Protein AF-A0A9P6PQ26-F1 (afdb_monomer_lite)

Sequence (235 aa):
MRTLADTKNSSSFEVVTIDDHAPAQSQAPKSPLPSRVKARFNISPRSRLVAVALYQLINGLLSLYFCLIRTSTETIELCDSVMDCLFYSFQGWPALGLETMDLRDMSYVCGIVSLFGGVIGVFGIYSLYKESSAKVLLFGSGWCIATIATIVTTFMSLFLTINHNGRFLNQCRVEHDSVLGRNECAMMYAAALLGSLVACLVSVIMICCYGNDIARYSTELEAVKNKTRKIEDTL

Radius of gyration: 28.45 Å; chains: 1; bounding box: 74×74×69 Å

Structure (mmCIF, N/CA/C/O backbone):
data_AF-A0A9P6PQ26-F1
#
_entry.id   AF-A0A9P6PQ26-F1
#
loop_
_atom_site.group_PDB
_atom_site.id
_atom_site.type_symbol
_atom_site.label_atom_id
_atom_site.label_alt_id
_atom_site.label_comp_id
_atom_site.label_asym_id
_atom_site.label_entity_id
_atom_site.label_seq_id
_atom_site.pdbx_PDB_ins_code
_atom_site.Cartn_x
_atom_site.Cartn_y
_atom_site.Cartn_z
_atom_site.occupancy
_atom_site.B_iso_or_equiv
_atom_site.auth_seq_id
_atom_site.auth_comp_id
_atom_site.auth_asym_id
_atom_site.auth_atom_id
_atom_site.pdbx_PDB_model_num
ATOM 1 N N . MET A 1 1 ? -53.370 26.080 15.670 1.00 30.66 1 MET A N 1
ATOM 2 C CA . MET A 1 1 ? -53.243 26.931 14.466 1.00 30.66 1 MET A CA 1
ATOM 3 C C . MET A 1 1 ? -52.364 28.128 14.802 1.00 30.66 1 MET A C 1
ATOM 5 O O . MET A 1 1 ? -52.648 28.757 15.806 1.00 30.66 1 MET A O 1
ATOM 9 N N . ARG A 1 2 ? -51.344 28.375 13.960 1.00 33.38 2 ARG A N 1
ATOM 10 C CA . ARG A 1 2 ? -50.781 29.675 13.511 1.00 33.38 2 ARG A CA 1
ATOM 11 C C . ARG A 1 2 ? -50.441 30.733 14.581 1.00 33.38 2 ARG A C 1
ATOM 13 O O . ARG A 1 2 ? -51.338 31.278 15.199 1.00 33.38 2 ARG A O 1
ATOM 20 N N . THR A 1 3 ? -49.162 30.949 14.922 1.00 33.25 3 THR A N 1
ATOM 21 C CA . THR A 1 3 ? -48.108 31.744 14.221 1.00 33.25 3 THR A CA 1
ATOM 22 C C . THR A 1 3 ? -48.396 33.236 14.104 1.00 33.25 3 THR A C 1
ATOM 24 O O . THR A 1 3 ? -49.400 33.582 13.496 1.00 33.25 3 THR A O 1
ATOM 27 N N . LEU A 1 4 ? -47.438 34.059 14.548 1.00 35.94 4 LEU A N 1
ATOM 28 C CA . LEU A 1 4 ? -46.796 35.211 13.869 1.00 35.94 4 LEU A CA 1
ATOM 29 C C . LEU A 1 4 ? -45.899 35.880 14.941 1.00 35.94 4 LEU A C 1
ATOM 31 O O . LEU A 1 4 ? -46.397 36.213 16.008 1.00 35.94 4 LEU A O 1
ATOM 35 N N . ALA A 1 5 ? -44.562 35.795 14.860 1.00 37.75 5 ALA A N 1
ATOM 36 C CA . ALA A 1 5 ? -43.665 36.658 14.062 1.00 37.75 5 ALA A CA 1
ATOM 37 C C . ALA A 1 5 ? -43.802 38.132 14.493 1.00 37.75 5 ALA A C 1
ATOM 39 O O . ALA A 1 5 ? -44.909 38.604 14.697 1.00 37.75 5 ALA A O 1
ATOM 40 N N . ASP A 1 6 ? -42.790 38.971 14.634 1.00 32.44 6 ASP A N 1
ATOM 41 C CA . ASP A 1 6 ? -41.372 39.003 14.279 1.00 32.44 6 ASP A CA 1
ATOM 42 C C . ASP A 1 6 ? -40.895 40.338 14.893 1.00 32.44 6 ASP A C 1
ATOM 44 O O . ASP A 1 6 ? -41.686 41.284 14.891 1.00 32.44 6 ASP A O 1
ATOM 48 N N . THR A 1 7 ? -39.654 40.506 15.356 1.00 35.88 7 THR A N 1
ATOM 49 C CA . THR A 1 7 ? -38.959 41.800 15.162 1.00 35.88 7 THR A CA 1
ATOM 50 C C . THR A 1 7 ? -37.462 41.712 15.440 1.00 35.88 7 THR A C 1
ATOM 52 O O . THR A 1 7 ? -36.996 41.311 16.502 1.00 35.88 7 THR A O 1
ATOM 55 N N . LYS A 1 8 ? -36.735 42.114 14.400 1.00 34.53 8 LYS A N 1
ATOM 56 C CA . 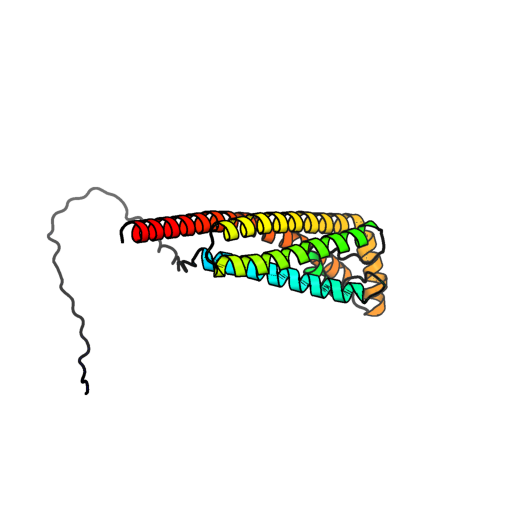LYS A 1 8 ? -35.292 42.271 14.239 1.00 34.53 8 LYS A CA 1
ATOM 57 C C . LYS A 1 8 ? -34.691 43.410 15.074 1.00 34.53 8 LYS A C 1
ATOM 59 O O . LYS A 1 8 ? -35.336 44.430 15.267 1.00 34.53 8 LYS A O 1
ATOM 64 N N . ASN A 1 9 ? -33.375 43.265 15.273 1.00 33.19 9 ASN A N 1
ATOM 65 C CA . ASN A 1 9 ? -32.321 44.293 15.297 1.00 33.19 9 ASN A CA 1
ATOM 66 C C . ASN A 1 9 ? -32.342 45.362 16.397 1.00 33.19 9 ASN A C 1
ATOM 68 O O . ASN A 1 9 ? -33.246 46.180 16.456 1.00 33.19 9 ASN A O 1
ATOM 72 N N . SER A 1 10 ? -31.210 45.508 17.095 1.00 34.44 10 SER A N 1
ATOM 73 C CA . SER A 1 10 ? -30.341 46.696 16.967 1.00 34.44 10 SER A CA 1
ATOM 74 C C . SER A 1 10 ? -29.248 46.697 18.042 1.00 34.44 10 SER A C 1
ATOM 76 O O . SER A 1 10 ? -29.502 46.483 19.220 1.00 34.44 10 SER A O 1
ATOM 78 N N . SER A 1 11 ? -28.022 46.948 17.603 1.00 36.72 11 SER A N 1
ATOM 79 C CA . SER A 1 11 ? -26.793 47.176 18.365 1.00 36.72 11 SER A CA 1
ATOM 80 C C . SER A 1 11 ? -26.737 48.549 19.051 1.00 36.72 11 SER A C 1
ATOM 82 O O . SER A 1 11 ? -27.071 49.533 18.398 1.00 36.72 11 SER A O 1
ATOM 84 N N . SER A 1 12 ? -26.173 48.629 20.264 1.00 36.16 12 SER A N 1
ATOM 85 C CA . SER A 1 12 ? -25.377 49.768 20.793 1.00 36.16 12 SER A CA 1
ATOM 86 C C . SER A 1 12 ? -24.934 49.432 22.229 1.00 36.16 12 SER A C 1
ATOM 88 O O . SER A 1 12 ? -25.780 49.138 23.061 1.00 36.16 12 SER A O 1
ATOM 90 N N . PHE A 1 13 ? -23.651 49.173 22.495 1.00 31.30 13 PHE A N 1
ATOM 91 C CA . PHE A 1 13 ? -22.621 50.139 22.917 1.00 31.30 13 PHE A CA 1
ATOM 92 C C . PHE A 1 13 ? -22.918 50.778 24.285 1.00 31.30 13 PHE A C 1
ATOM 94 O O . PHE A 1 13 ? -23.651 51.757 24.358 1.00 31.30 13 PHE A O 1
ATOM 101 N N . GLU A 1 14 ? -22.292 50.257 25.346 1.00 33.47 14 GLU A N 1
ATOM 102 C CA . GLU A 1 14 ? -22.082 51.002 26.590 1.00 33.47 14 GLU A CA 1
ATOM 103 C C . GLU A 1 14 ? -20.589 51.042 26.925 1.00 33.47 14 GLU A C 1
ATOM 105 O O . GLU A 1 14 ? -19.899 50.026 27.022 1.00 33.47 14 GLU A O 1
ATOM 110 N N . VAL A 1 15 ? -20.120 52.281 27.016 1.00 32.56 15 VAL A N 1
ATOM 111 C CA . VAL A 1 15 ? -18.802 52.746 27.429 1.00 32.56 15 VAL A CA 1
ATOM 112 C C . VAL A 1 15 ? -18.747 52.675 28.949 1.00 32.56 15 VAL A C 1
ATOM 114 O O . VAL A 1 15 ? -19.618 53.238 29.604 1.00 32.56 15 VAL A O 1
ATOM 117 N N . VAL A 1 16 ? -17.709 52.058 29.517 1.00 33.28 16 VAL A N 1
ATOM 118 C CA . VAL A 1 16 ? -17.362 52.263 30.929 1.00 33.28 16 VAL A CA 1
ATOM 119 C C . VAL A 1 16 ? -15.919 52.747 31.012 1.00 33.28 16 VAL A C 1
ATOM 121 O O . VAL A 1 16 ? -14.993 52.145 30.472 1.00 33.28 16 VAL A O 1
ATOM 124 N N . THR A 1 17 ? -15.810 53.910 31.636 1.00 32.88 17 THR A N 1
ATOM 125 C CA . THR A 1 17 ? -14.672 54.795 31.870 1.00 32.88 17 THR A CA 1
ATOM 126 C C . THR A 1 17 ? -13.529 54.142 32.647 1.00 32.88 17 THR A C 1
ATOM 128 O O . THR A 1 17 ? -13.756 53.373 33.579 1.00 32.88 17 THR A O 1
ATOM 131 N N . ILE A 1 18 ? -12.298 54.499 32.276 1.00 32.47 18 ILE A N 1
ATOM 132 C CA . ILE A 1 18 ? -11.058 54.170 32.986 1.00 32.47 18 ILE A CA 1
ATOM 133 C C . ILE A 1 18 ? -10.652 55.425 33.764 1.00 32.47 18 ILE A C 1
ATOM 135 O O . ILE A 1 18 ? -10.464 56.471 33.148 1.00 32.47 18 ILE A O 1
ATOM 139 N N . ASP A 1 19 ? -10.553 55.313 35.089 1.00 33.44 19 ASP A N 1
ATOM 140 C CA . ASP A 1 19 ? -10.010 56.357 35.963 1.00 33.44 19 ASP A CA 1
ATOM 141 C C . ASP A 1 19 ? -8.474 56.338 35.941 1.00 33.44 19 ASP A C 1
ATOM 143 O O . ASP A 1 19 ? -7.833 55.283 36.007 1.00 33.44 19 ASP A O 1
ATOM 147 N N . ASP A 1 20 ? -7.910 57.538 35.842 1.00 33.69 20 ASP A N 1
ATOM 148 C CA . ASP A 1 20 ? -6.489 57.859 35.836 1.00 33.69 20 ASP A CA 1
ATOM 149 C C . ASP A 1 20 ? -5.848 57.624 37.207 1.00 33.69 20 ASP A C 1
ATOM 151 O O . ASP A 1 20 ? -6.262 58.237 38.181 1.00 33.69 20 ASP A O 1
ATOM 155 N N . HIS A 1 21 ? -4.759 56.848 37.263 1.00 35.62 21 HIS A N 1
ATOM 156 C CA . HIS A 1 21 ? -3.569 57.148 38.077 1.00 35.62 21 HIS A CA 1
ATOM 157 C C . HIS A 1 21 ? -2.400 56.230 37.672 1.00 35.62 21 HIS A C 1
ATOM 159 O O . HIS A 1 21 ? -2.419 55.021 37.88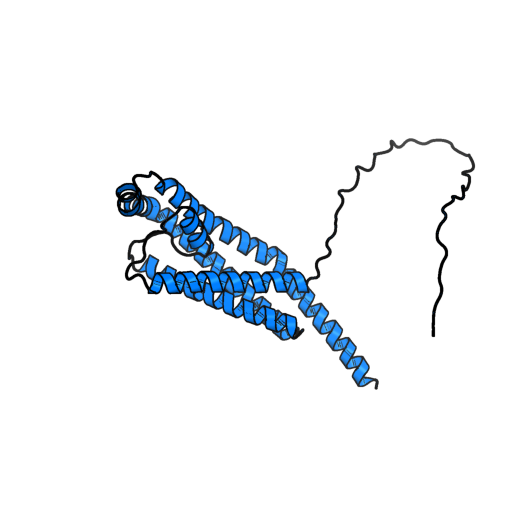9 1.00 35.62 21 HIS A O 1
ATOM 165 N N . ALA A 1 22 ? -1.351 56.826 37.101 1.00 32.72 22 ALA A N 1
ATOM 166 C CA . ALA A 1 22 ? -0.025 56.225 36.924 1.00 32.72 22 ALA A CA 1
ATOM 167 C C . ALA A 1 22 ? 0.967 56.892 37.909 1.00 32.72 22 ALA A C 1
ATOM 169 O O . ALA A 1 22 ? 0.700 58.010 38.354 1.00 32.72 22 ALA A O 1
ATOM 170 N N . PRO A 1 23 ? 2.119 56.264 38.239 1.00 41.31 23 PRO A N 1
ATOM 171 C CA . PRO A 1 23 ? 3.237 56.341 37.297 1.00 41.31 23 PRO A CA 1
ATOM 172 C C . PRO A 1 23 ? 4.088 55.061 37.135 1.00 41.31 23 PRO A C 1
ATOM 174 O O . PRO A 1 23 ? 4.496 54.404 38.085 1.00 41.31 23 PRO A O 1
ATOM 177 N N . ALA A 1 24 ? 4.379 54.789 35.860 1.00 33.34 24 ALA A N 1
ATOM 178 C CA . ALA A 1 24 ? 5.610 54.283 35.243 1.00 33.34 24 ALA A CA 1
ATOM 179 C C . ALA A 1 24 ? 6.568 53.343 36.013 1.00 33.34 24 ALA A C 1
ATOM 181 O O . ALA A 1 24 ? 7.384 53.792 36.812 1.00 33.34 24 ALA A O 1
ATOM 182 N N . GLN A 1 25 ? 6.671 52.095 35.529 1.00 32.38 25 GLN A N 1
ATOM 183 C CA . GLN A 1 25 ? 7.967 51.451 35.263 1.00 32.38 25 GLN A CA 1
ATOM 184 C C . GLN A 1 25 ? 7.889 50.511 34.039 1.00 32.38 25 GLN A C 1
ATOM 186 O O . GLN A 1 25 ? 7.251 49.467 34.054 1.00 32.38 25 GLN A O 1
ATOM 191 N N . SER A 1 26 ? 8.537 50.971 32.966 1.00 36.97 26 SER A N 1
ATOM 192 C CA . SER A 1 26 ? 9.117 50.275 31.807 1.00 36.97 26 SER A CA 1
ATOM 193 C C . SER A 1 26 ? 8.850 48.770 31.622 1.00 36.97 26 SER A C 1
ATOM 195 O O . SER A 1 26 ? 9.458 47.943 32.295 1.00 36.97 26 SER A O 1
ATOM 197 N N . GLN A 1 27 ? 8.080 48.420 30.585 1.00 36.47 27 GLN A N 1
ATOM 198 C CA . GLN A 1 27 ? 8.317 47.243 29.737 1.00 36.47 27 GLN A CA 1
ATOM 199 C C . GLN A 1 27 ? 7.678 47.481 28.358 1.00 36.47 27 GLN A C 1
ATOM 201 O O . GLN A 1 27 ? 6.505 47.824 28.246 1.00 36.47 27 GLN A O 1
ATOM 206 N N . ALA A 1 28 ? 8.478 47.348 27.299 1.00 34.41 28 ALA A N 1
ATOM 207 C CA . ALA A 1 28 ? 8.060 47.529 25.912 1.00 34.41 28 ALA A CA 1
ATOM 208 C C . ALA A 1 28 ? 6.889 46.593 25.538 1.00 34.41 28 ALA A C 1
ATOM 210 O O . ALA A 1 28 ? 6.946 45.405 25.875 1.00 34.41 28 ALA A O 1
ATOM 211 N N . PRO A 1 29 ? 5.863 47.053 24.794 1.00 36.72 29 PRO A N 1
ATOM 212 C CA . PRO A 1 29 ? 4.830 46.158 24.301 1.00 36.72 29 PRO A CA 1
ATOM 213 C C . PRO A 1 29 ? 5.431 45.300 23.185 1.00 36.72 29 PRO A C 1
ATOM 215 O O . PRO A 1 29 ? 5.595 45.738 22.047 1.00 36.72 29 PRO A O 1
ATOM 218 N N . LYS A 1 30 ? 5.764 44.045 23.506 1.00 41.19 30 LYS A N 1
ATOM 219 C CA . LYS A 1 30 ? 5.835 43.000 22.485 1.00 41.19 30 LYS A CA 1
ATOM 220 C C . LYS A 1 30 ? 4.440 42.899 21.886 1.00 41.19 30 LYS A C 1
ATOM 222 O O . LYS A 1 30 ? 3.510 42.432 22.539 1.00 41.19 30 LYS A O 1
ATOM 227 N N . SER A 1 31 ? 4.305 43.375 20.657 1.00 40.47 31 SER A N 1
ATOM 228 C CA . SER A 1 31 ? 3.160 43.094 19.809 1.00 40.47 31 SER A CA 1
ATOM 229 C C . SER A 1 31 ? 2.855 41.590 19.859 1.00 40.47 31 SER A C 1
ATOM 231 O O . SER A 1 31 ? 3.746 40.775 19.590 1.00 40.47 31 SER A O 1
ATOM 233 N N . PRO A 1 32 ? 1.630 41.161 20.203 1.00 42.66 32 PRO A N 1
ATOM 234 C CA . PRO A 1 32 ? 1.243 39.801 19.905 1.00 42.66 32 PRO A CA 1
ATOM 235 C C . PRO A 1 32 ? 1.109 39.728 18.384 1.00 42.66 32 PRO A C 1
ATOM 237 O O . PRO A 1 32 ? 0.197 40.310 17.796 1.00 42.66 32 PRO A O 1
ATOM 240 N N . LEU A 1 33 ? 2.058 39.042 17.736 1.00 44.12 33 LEU A N 1
ATOM 241 C CA . LEU A 1 33 ? 1.870 38.573 16.367 1.00 44.12 33 LEU A CA 1
ATOM 242 C C . LEU A 1 33 ? 0.482 37.920 16.283 1.00 44.12 33 LEU A C 1
ATOM 244 O O . LEU A 1 33 ? 0.143 37.144 17.185 1.00 44.12 33 LEU A O 1
ATOM 248 N N . PRO A 1 34 ? -0.310 38.186 15.230 1.00 42.53 34 PRO A N 1
ATOM 249 C CA . PRO A 1 34 ? -1.610 37.561 15.081 1.00 42.53 34 PRO A CA 1
ATOM 250 C C . PRO A 1 34 ? -1.402 36.050 15.090 1.00 42.53 34 PRO A C 1
ATOM 252 O O . PRO A 1 34 ? -0.737 35.476 14.221 1.00 42.53 34 PRO A O 1
ATOM 255 N N . SER A 1 35 ? -1.929 35.414 16.136 1.00 41.59 35 SER A N 1
ATOM 256 C CA . SER A 1 35 ? -1.968 33.971 16.276 1.00 41.59 35 SER A CA 1
ATOM 257 C C . SER A 1 35 ? -2.535 33.413 14.983 1.00 41.59 35 SER A C 1
ATOM 259 O O . SER A 1 35 ? -3.677 33.721 14.633 1.00 41.59 35 SER A O 1
ATOM 261 N N . ARG A 1 36 ? -1.721 32.623 14.270 1.00 42.91 36 ARG A N 1
ATOM 262 C CA . ARG A 1 36 ? -2.155 31.813 13.132 1.00 42.91 36 ARG A CA 1
ATOM 263 C C . ARG A 1 36 ? -3.554 31.304 13.423 1.00 42.91 36 ARG A C 1
ATOM 265 O O . ARG A 1 36 ? -3.758 30.620 14.429 1.00 42.91 36 ARG A O 1
ATOM 272 N N . VAL A 1 37 ? -4.477 31.650 12.537 1.00 43.03 37 VAL A N 1
ATOM 273 C CA . VAL A 1 37 ? -5.815 31.087 12.443 1.00 43.03 37 VAL A CA 1
ATOM 274 C C . VAL A 1 37 ? -5.652 29.568 12.366 1.00 43.03 37 VAL A C 1
ATOM 276 O O . VAL A 1 37 ? -5.519 28.981 11.298 1.00 43.03 37 VAL A O 1
ATOM 279 N N . LYS A 1 38 ? -5.599 28.903 13.525 1.00 41.75 38 LYS A N 1
ATOM 280 C CA . LYS A 1 38 ? -5.895 27.483 13.638 1.00 41.75 38 LYS A CA 1
ATOM 281 C C . LYS A 1 38 ? -7.396 27.411 13.429 1.00 41.75 38 LYS A C 1
ATOM 283 O O . LYS A 1 38 ? -8.153 27.390 14.396 1.00 41.75 38 LYS A O 1
ATOM 288 N N . ALA A 1 39 ? -7.816 27.383 12.170 1.00 42.22 39 ALA A N 1
ATOM 289 C CA . ALA A 1 39 ? -9.076 26.765 11.810 1.00 42.22 39 ALA A CA 1
ATOM 290 C C . ALA A 1 39 ? -8.969 25.301 12.267 1.00 42.22 39 ALA A C 1
ATOM 292 O O . ALA A 1 39 ? -8.502 24.427 11.540 1.00 42.22 39 ALA A O 1
ATOM 293 N N . ARG A 1 40 ? -9.272 25.045 13.547 1.00 49.28 40 ARG A N 1
ATOM 294 C CA . ARG A 1 40 ? -9.402 23.697 14.086 1.00 49.28 40 ARG A CA 1
ATOM 295 C C . ARG A 1 40 ? -10.683 23.142 13.486 1.00 49.28 40 ARG A C 1
ATOM 297 O O . ARG A 1 40 ? -11.733 23.183 14.115 1.00 49.28 40 ARG A O 1
ATOM 304 N N . PHE A 1 41 ? -10.589 22.596 12.281 1.00 52.00 41 PHE A N 1
ATOM 305 C CA . PHE A 1 41 ? -11.483 21.517 11.897 1.00 52.00 41 PHE A CA 1
ATOM 306 C C . PHE A 1 41 ? -11.191 20.376 12.873 1.00 52.00 41 PHE A C 1
ATOM 308 O O . PHE A 1 41 ? -10.246 19.607 12.699 1.00 52.00 41 PHE A O 1
ATOM 315 N N . ASN A 1 42 ? -11.919 20.348 13.989 1.00 63.69 42 ASN A N 1
ATOM 316 C CA . ASN A 1 42 ? -11.784 19.319 15.009 1.00 63.69 42 ASN A CA 1
ATOM 317 C C . ASN A 1 42 ? -12.468 18.053 14.478 1.00 63.69 42 ASN A C 1
ATOM 319 O O . ASN A 1 42 ? -13.587 17.725 14.860 1.00 63.69 42 ASN A O 1
ATOM 323 N N . ILE A 1 43 ? -11.833 17.406 13.496 1.00 71.19 43 ILE A N 1
ATOM 324 C CA . ILE A 1 43 ? -12.316 16.155 12.915 1.00 71.19 43 ILE A CA 1
ATOM 325 C C . ILE A 1 43 ? -12.306 15.110 14.030 1.00 71.19 43 ILE A C 1
ATOM 327 O O . ILE A 1 43 ? -11.272 14.901 14.669 1.00 71.19 43 ILE A O 1
ATOM 331 N N . SER A 1 44 ? -13.452 14.468 14.259 1.00 83.06 44 SER A N 1
ATOM 332 C CA . SER A 1 44 ? -13.579 13.444 15.295 1.00 83.06 44 SER A CA 1
ATOM 333 C C . SER A 1 44 ? -12.619 12.267 15.036 1.00 83.06 44 SER A C 1
ATOM 335 O O . SER A 1 44 ? -12.398 11.919 13.868 1.00 83.06 44 SER A O 1
ATOM 337 N N . PRO A 1 45 ? -12.079 11.609 16.083 1.00 82.88 45 PRO A N 1
ATOM 338 C CA . PRO A 1 45 ? -11.256 10.406 15.929 1.00 82.88 45 PRO A CA 1
ATOM 339 C C . PRO A 1 45 ? -11.948 9.338 15.073 1.00 82.88 45 PRO A C 1
ATOM 341 O O . PRO A 1 45 ? -11.338 8.760 14.182 1.00 82.88 45 PRO A O 1
ATOM 344 N N . ARG A 1 46 ? -13.266 9.166 15.240 1.00 85.31 46 ARG A N 1
ATOM 345 C CA . ARG A 1 46 ? -14.078 8.265 14.413 1.00 85.31 46 ARG A CA 1
ATOM 346 C C . ARG A 1 46 ? -13.976 8.585 12.922 1.00 85.31 46 ARG A C 1
ATOM 348 O O . ARG A 1 46 ? -13.712 7.690 12.130 1.00 85.31 46 ARG A O 1
ATOM 355 N N . SER A 1 47 ? -14.179 9.843 12.528 1.00 86.69 47 SER A N 1
ATOM 356 C CA . SER A 1 47 ? -14.123 10.260 11.118 1.00 86.69 47 SER A CA 1
ATOM 357 C C . SER A 1 47 ? -12.749 9.998 10.499 1.00 86.69 47 SER A C 1
ATOM 359 O O . SER A 1 47 ? -12.661 9.581 9.347 1.00 86.69 47 SER A O 1
ATOM 361 N N . ARG A 1 48 ? -11.679 10.187 11.278 1.00 87.94 48 ARG A N 1
ATOM 362 C CA . ARG A 1 48 ? -10.311 9.856 10.862 1.00 87.94 48 ARG A CA 1
ATOM 363 C C . ARG A 1 48 ? -10.124 8.358 10.653 1.00 87.94 48 ARG A C 1
ATOM 365 O O . ARG A 1 48 ? -9.597 7.957 9.624 1.00 87.94 48 ARG A O 1
ATOM 372 N N . LEU A 1 49 ? -10.617 7.532 11.572 1.00 88.00 49 LEU A N 1
ATOM 373 C CA . LEU A 1 49 ? -10.549 6.075 11.437 1.00 88.00 49 LEU A CA 1
ATOM 374 C C . LEU A 1 49 ? -11.377 5.556 10.256 1.00 88.00 49 LEU A C 1
ATOM 376 O O . LEU A 1 49 ? -10.947 4.623 9.583 1.00 88.00 49 LEU A O 1
ATOM 380 N N . VAL A 1 50 ? -12.519 6.184 9.955 1.00 90.00 50 VAL A N 1
ATOM 381 C CA . VAL A 1 50 ? -13.291 5.874 8.741 1.00 90.00 50 VAL A CA 1
ATOM 382 C C . VAL A 1 50 ? -12.472 6.201 7.493 1.00 90.00 50 VAL A C 1
ATOM 384 O O . VAL A 1 50 ? -12.423 5.384 6.580 1.00 90.00 50 VAL A O 1
ATOM 387 N N . ALA A 1 51 ? -11.784 7.347 7.460 1.00 89.31 51 ALA A N 1
ATOM 388 C CA . ALA A 1 51 ? -10.910 7.701 6.343 1.00 89.31 51 ALA A CA 1
ATOM 389 C C . ALA A 1 51 ? -9.753 6.701 6.175 1.00 89.31 51 ALA A C 1
ATOM 391 O O . ALA A 1 51 ? -9.462 6.296 5.053 1.00 89.31 51 ALA A O 1
ATOM 392 N N . VAL A 1 52 ? -9.144 6.241 7.274 1.00 89.38 52 VAL A N 1
ATOM 393 C CA . VAL A 1 52 ? -8.106 5.194 7.249 1.00 89.38 52 VAL A CA 1
ATOM 394 C C . VAL A 1 52 ? -8.658 3.875 6.702 1.00 89.38 52 VAL A C 1
ATOM 396 O O . VAL A 1 52 ? -8.029 3.249 5.851 1.00 89.38 52 VAL A O 1
ATOM 399 N N . ALA A 1 53 ? -9.840 3.456 7.157 1.00 90.62 53 ALA A N 1
ATOM 400 C CA . ALA A 1 53 ? -10.474 2.224 6.696 1.00 90.62 53 ALA A CA 1
ATOM 401 C C . ALA A 1 53 ? -10.859 2.298 5.206 1.00 90.62 53 ALA A C 1
ATOM 403 O O . ALA A 1 53 ? -10.638 1.342 4.465 1.00 90.62 53 ALA A O 1
ATOM 404 N N . LEU A 1 54 ? -11.367 3.448 4.750 1.00 91.81 54 LEU A N 1
ATOM 405 C CA . LEU A 1 54 ? -11.654 3.707 3.336 1.00 91.81 54 LEU A CA 1
ATOM 406 C C . LEU A 1 54 ? -10.386 3.728 2.485 1.00 91.81 54 LEU A C 1
ATOM 408 O O . LEU A 1 54 ? -10.379 3.144 1.408 1.00 91.81 54 LEU A O 1
ATOM 412 N N . TYR A 1 55 ? -9.314 4.358 2.967 1.00 88.69 55 TYR A N 1
ATOM 413 C CA . TYR A 1 55 ? -8.025 4.354 2.283 1.00 88.69 55 TYR A CA 1
ATOM 414 C C . TYR A 1 55 ? -7.524 2.922 2.064 1.00 88.69 55 TYR A C 1
ATOM 416 O O . TYR A 1 55 ? -7.173 2.567 0.943 1.00 88.69 55 TYR A O 1
ATOM 424 N N . GLN A 1 56 ? -7.571 2.077 3.100 1.00 88.62 56 GLN A N 1
ATOM 425 C CA . GLN A 1 56 ? -7.166 0.675 2.976 1.00 88.62 56 GLN A CA 1
ATOM 426 C C . GLN A 1 56 ? -8.071 -0.124 2.035 1.00 88.62 56 GLN A C 1
ATOM 428 O O . GLN A 1 56 ? -7.581 -0.945 1.263 1.00 88.62 56 GLN A O 1
ATOM 433 N N . LEU A 1 57 ? -9.379 0.144 2.054 1.00 90.38 57 LEU A N 1
ATOM 434 C CA . LEU A 1 57 ? -10.317 -0.476 1.123 1.00 90.38 57 LEU A CA 1
ATOM 435 C C . LEU A 1 57 ? -9.995 -0.107 -0.329 1.00 90.38 57 LEU A C 1
ATOM 437 O O . LEU A 1 57 ? -9.893 -0.991 -1.172 1.00 90.38 57 LEU A O 1
ATOM 441 N N . ILE A 1 58 ? -9.812 1.184 -0.616 1.00 88.69 58 ILE A N 1
ATOM 442 C CA . ILE A 1 58 ? -9.475 1.668 -1.960 1.00 88.69 58 ILE A CA 1
ATOM 443 C C . ILE A 1 58 ? -8.141 1.073 -2.409 1.00 88.69 58 ILE A C 1
ATOM 445 O O . ILE A 1 58 ? -8.053 0.570 -3.524 1.00 88.69 58 ILE A O 1
ATOM 449 N N . ASN A 1 59 ? -7.130 1.069 -1.539 1.00 82.81 59 ASN A N 1
ATOM 450 C CA . ASN A 1 59 ? -5.824 0.504 -1.860 1.00 82.81 59 ASN A CA 1
ATOM 451 C C . ASN A 1 59 ? -5.921 -0.997 -2.185 1.00 82.81 59 ASN A C 1
ATOM 453 O O . ASN A 1 59 ? -5.408 -1.446 -3.207 1.00 82.81 59 ASN A O 1
ATOM 457 N N . GLY A 1 60 ? -6.664 -1.762 -1.379 1.00 85.06 60 GLY A N 1
ATOM 458 C CA . GLY A 1 60 ? -6.887 -3.183 -1.638 1.00 85.06 60 GLY A CA 1
ATOM 459 C C . GLY A 1 60 ? -7.683 -3.460 -2.916 1.00 85.06 60 GLY A C 1
ATOM 460 O O . GLY A 1 60 ? -7.359 -4.398 -3.639 1.00 85.06 60 GLY A O 1
ATOM 461 N N . LEU A 1 61 ? -8.682 -2.631 -3.239 1.00 87.06 61 LEU A N 1
ATOM 462 C CA . LEU A 1 61 ? -9.440 -2.739 -4.492 1.00 87.06 61 LEU A CA 1
ATOM 463 C C . LEU A 1 61 ? -8.585 -2.402 -5.716 1.00 87.06 61 LEU A C 1
ATOM 465 O O . LEU A 1 61 ? -8.671 -3.103 -6.722 1.00 87.06 61 LEU A O 1
ATOM 469 N N . LEU A 1 62 ? -7.747 -1.366 -5.632 1.00 83.00 62 LEU A N 1
ATOM 470 C CA . LEU A 1 62 ? -6.824 -1.018 -6.710 1.00 83.00 62 LEU A CA 1
ATOM 471 C C . LEU A 1 62 ? -5.811 -2.141 -6.942 1.00 83.00 62 LEU A C 1
ATOM 473 O O . LEU A 1 62 ? -5.590 -2.534 -8.082 1.00 83.00 62 LEU A O 1
ATOM 477 N N . SER A 1 63 ? -5.247 -2.717 -5.882 1.00 78.50 63 SER A N 1
ATOM 478 C CA . SER A 1 63 ? -4.338 -3.853 -6.039 1.00 78.50 63 SER A CA 1
ATOM 479 C C . SER A 1 63 ? -5.031 -5.114 -6.540 1.00 78.50 63 SER A C 1
ATOM 481 O O . SER A 1 63 ? -4.426 -5.862 -7.301 1.00 78.50 63 SER A O 1
ATOM 483 N N . LEU A 1 64 ? -6.293 -5.357 -6.164 1.00 81.19 64 LEU A N 1
ATOM 484 C CA . LEU A 1 64 ? -7.087 -6.439 -6.750 1.00 81.19 64 LEU A CA 1
ATOM 485 C C . LEU A 1 64 ? -7.276 -6.215 -8.254 1.00 81.19 64 LEU A C 1
ATOM 487 O O . LEU A 1 64 ? -7.079 -7.144 -9.028 1.00 81.19 64 LEU A O 1
ATOM 491 N N . TYR A 1 65 ? -7.619 -4.993 -8.666 1.00 80.38 65 TYR A N 1
ATOM 492 C CA . TYR A 1 65 ? -7.745 -4.625 -10.076 1.00 80.38 65 TYR A CA 1
ATOM 493 C C . TYR A 1 65 ? -6.445 -4.895 -10.844 1.00 80.38 65 TYR A C 1
ATOM 495 O O . TYR A 1 65 ? -6.470 -5.588 -11.860 1.00 80.38 65 TYR A O 1
ATOM 503 N N . PHE A 1 66 ? -5.303 -4.449 -10.317 1.00 73.81 66 PHE A N 1
ATOM 504 C CA . PHE A 1 66 ? -4.003 -4.720 -10.931 1.00 73.81 66 PHE A CA 1
ATOM 505 C C . PHE A 1 66 ? -3.664 -6.212 -10.966 1.00 73.81 66 PHE A C 1
ATOM 507 O O . PHE A 1 66 ? -3.174 -6.697 -11.980 1.00 73.81 66 PHE A O 1
ATOM 514 N N . CYS A 1 67 ? -3.978 -6.960 -9.907 1.00 72.69 67 CYS A N 1
ATOM 515 C CA . CYS A 1 67 ? -3.790 -8.409 -9.869 1.00 72.69 67 CYS A CA 1
ATOM 516 C C . CYS A 1 67 ? -4.639 -9.128 -10.933 1.00 72.69 67 CYS A C 1
ATOM 518 O O . CYS A 1 67 ? -4.150 -10.020 -11.624 1.00 72.69 67 CYS A O 1
ATOM 520 N N . LEU A 1 68 ? -5.898 -8.720 -11.115 1.00 73.44 68 LEU A N 1
ATOM 521 C CA . LEU A 1 68 ? -6.794 -9.291 -12.125 1.00 73.44 68 LEU A CA 1
ATOM 522 C C . LEU A 1 68 ? -6.342 -8.967 -13.553 1.00 73.44 68 LEU A C 1
ATOM 524 O O . LEU A 1 68 ? -6.384 -9.838 -14.416 1.00 73.44 68 LEU A O 1
ATOM 528 N N . ILE A 1 69 ? -5.855 -7.750 -13.800 1.00 71.06 69 ILE A N 1
ATOM 529 C CA . ILE A 1 69 ? -5.279 -7.394 -15.103 1.00 71.06 69 ILE A CA 1
ATOM 530 C C . ILE A 1 69 ? -4.008 -8.201 -15.362 1.00 71.06 69 ILE A C 1
ATOM 532 O O . ILE A 1 69 ? -3.886 -8.836 -16.404 1.00 71.06 69 ILE A O 1
ATOM 536 N N . ARG A 1 70 ? -3.100 -8.267 -14.385 1.00 64.56 70 ARG A N 1
ATOM 537 C CA . ARG A 1 70 ? -1.838 -9.013 -14.489 1.00 64.56 70 ARG A CA 1
ATOM 538 C C . ARG A 1 70 ? -2.024 -10.516 -14.665 1.00 64.56 70 ARG A C 1
ATOM 540 O O . ARG A 1 70 ? -1.226 -11.146 -15.339 1.00 64.56 70 ARG A O 1
ATOM 547 N N . THR A 1 71 ? -3.046 -11.109 -14.055 1.00 59.81 71 THR A N 1
ATOM 548 C CA . THR A 1 71 ? -3.341 -12.543 -14.236 1.00 59.81 71 THR A CA 1
ATOM 549 C C . THR A 1 71 ? -3.916 -12.860 -15.614 1.00 59.81 71 THR A C 1
ATOM 551 O O . THR A 1 71 ? -3.880 -14.019 -16.019 1.00 59.81 71 THR A O 1
ATOM 554 N N . SER A 1 72 ? -4.416 -11.855 -16.342 1.00 58.25 72 SER A N 1
ATOM 555 C CA . SER A 1 72 ? -4.879 -12.017 -17.725 1.00 58.25 72 SER A CA 1
ATOM 556 C C . SER A 1 72 ? -3.756 -11.930 -18.766 1.00 58.25 72 SER A C 1
ATOM 558 O O . SER A 1 72 ? -3.932 -12.407 -19.884 1.00 58.25 72 SER A O 1
ATOM 560 N N . THR A 1 73 ? -2.599 -11.371 -18.398 1.00 56.06 73 THR A N 1
ATOM 561 C CA . THR A 1 73 ? -1.402 -11.283 -19.243 1.00 56.06 73 THR A CA 1
ATOM 562 C C . THR A 1 73 ? -0.449 -12.432 -18.904 1.00 56.06 73 THR A C 1
ATOM 564 O O . THR A 1 73 ? -0.025 -12.562 -17.757 1.00 56.06 73 THR A O 1
ATOM 567 N N . GLU A 1 74 ? -0.096 -13.277 -19.879 1.00 52.88 74 GLU A N 1
ATOM 568 C CA . GLU A 1 74 ? 0.827 -14.414 -19.670 1.00 52.88 74 GLU A CA 1
ATOM 569 C C . GLU A 1 74 ? 2.250 -13.975 -19.272 1.00 52.88 74 GLU A C 1
ATOM 571 O O . GLU A 1 74 ? 3.026 -14.777 -18.755 1.00 52.88 74 GLU A O 1
ATOM 576 N N . THR A 1 75 ? 2.579 -12.695 -19.453 1.00 55.75 75 THR A N 1
ATOM 577 C CA . THR A 1 75 ? 3.865 -12.080 -19.123 1.00 55.75 75 THR A CA 1
ATOM 578 C C . THR A 1 75 ? 3.694 -10.957 -18.101 1.00 55.75 75 THR A C 1
ATOM 580 O O . THR A 1 75 ? 2.735 -10.186 -18.129 1.00 55.75 75 THR A O 1
ATOM 583 N N . ILE A 1 76 ? 4.653 -10.830 -17.176 1.00 55.97 76 ILE A N 1
ATOM 584 C CA . ILE A 1 76 ? 4.757 -9.641 -16.325 1.00 55.97 76 ILE A CA 1
ATOM 585 C C . ILE A 1 76 ? 5.283 -8.510 -17.220 1.00 55.97 76 ILE A C 1
ATOM 587 O O . ILE A 1 76 ? 6.480 -8.291 -17.289 1.00 55.97 76 ILE A O 1
ATOM 591 N N . GLU A 1 77 ? 4.404 -7.801 -17.927 1.00 57.59 77 GLU A N 1
ATOM 592 C CA . GLU A 1 77 ? 4.787 -6.646 -18.754 1.00 57.59 77 GLU A CA 1
ATOM 593 C C . GLU A 1 77 ? 5.373 -5.504 -17.902 1.00 57.59 77 GLU A C 1
ATOM 595 O O . GLU A 1 77 ? 5.028 -5.332 -16.723 1.00 57.59 77 GLU A O 1
ATOM 600 N N . LEU A 1 78 ? 6.306 -4.736 -18.464 1.00 63.22 78 LEU A N 1
ATOM 601 C CA . LEU A 1 78 ? 6.744 -3.474 -17.868 1.00 63.22 78 LEU A CA 1
ATOM 602 C C . LEU A 1 78 ? 5.520 -2.551 -17.678 1.00 63.22 78 LEU A C 1
ATOM 604 O O . LEU A 1 78 ? 4.499 -2.717 -18.334 1.00 63.22 78 LEU A O 1
ATOM 608 N N . CYS A 1 79 ? 5.583 -1.575 -16.772 1.00 74.12 79 CYS A N 1
ATOM 609 C CA . CYS A 1 79 ? 4.576 -0.510 -16.778 1.00 74.12 79 CYS A CA 1
ATOM 610 C C . CYS A 1 79 ? 4.582 0.218 -18.136 1.00 74.12 79 CYS A C 1
ATOM 612 O O . CYS A 1 79 ? 5.653 0.523 -18.649 1.00 74.12 79 CYS A O 1
ATOM 614 N N . ASP A 1 80 ? 3.409 0.535 -18.689 1.00 76.00 80 ASP A N 1
ATOM 615 C CA . ASP A 1 80 ? 3.283 1.115 -20.041 1.00 76.00 80 ASP A CA 1
ATOM 616 C C . ASP A 1 80 ? 3.421 2.643 -20.080 1.00 76.00 80 ASP A C 1
ATOM 618 O O . ASP A 1 80 ? 3.549 3.254 -21.144 1.00 76.00 80 ASP A O 1
ATOM 622 N N . SER A 1 81 ? 3.381 3.296 -18.920 1.00 82.06 81 SER A N 1
ATOM 623 C CA . SER A 1 81 ? 3.490 4.747 -18.804 1.00 82.06 81 SER A CA 1
ATOM 624 C C . SER A 1 81 ? 4.144 5.168 -17.491 1.00 82.06 81 SER A C 1
ATOM 626 O O . SER A 1 81 ? 4.153 4.429 -16.506 1.00 82.06 81 SER A O 1
ATOM 628 N N . VAL A 1 82 ? 4.642 6.408 -17.441 1.00 84.19 82 VAL A N 1
ATOM 629 C CA . VAL A 1 82 ? 5.199 7.022 -16.220 1.00 84.19 82 VAL A CA 1
ATOM 630 C C . VAL A 1 82 ? 4.200 6.969 -15.055 1.00 84.19 82 VAL A C 1
ATOM 632 O O . VAL A 1 82 ? 4.587 6.690 -13.920 1.00 84.19 82 VAL A O 1
ATOM 635 N N . MET A 1 83 ? 2.913 7.209 -15.329 1.00 83.81 83 MET A N 1
ATOM 636 C CA . MET A 1 83 ? 1.868 7.176 -14.302 1.00 83.81 83 MET A CA 1
ATOM 637 C C . MET A 1 83 ? 1.621 5.756 -13.799 1.00 83.81 83 MET A C 1
ATOM 639 O O . MET A 1 83 ? 1.486 5.566 -12.592 1.00 83.81 83 MET A O 1
ATOM 643 N N . ASP A 1 84 ? 1.628 4.759 -14.684 1.00 82.50 84 ASP A N 1
ATOM 644 C CA . ASP A 1 84 ? 1.470 3.363 -14.275 1.00 82.50 84 ASP A CA 1
ATOM 645 C C . ASP A 1 84 ? 2.651 2.915 -13.419 1.00 82.50 84 ASP A C 1
ATOM 647 O O . ASP A 1 84 ? 2.439 2.347 -12.350 1.00 82.50 84 ASP A O 1
ATOM 651 N N . CYS A 1 85 ? 3.886 3.250 -13.809 1.00 82.19 85 CYS A N 1
ATOM 652 C CA . CYS A 1 85 ? 5.069 2.945 -13.001 1.00 82.19 85 CYS A CA 1
ATOM 653 C C . CYS A 1 85 ? 4.964 3.555 -11.597 1.00 82.19 85 CYS A C 1
ATOM 655 O O . CYS A 1 85 ? 5.249 2.884 -10.606 1.00 82.19 85 CYS A O 1
ATOM 657 N N . LEU A 1 86 ? 4.499 4.807 -11.500 1.00 85.38 86 LEU A N 1
ATOM 658 C CA . LEU A 1 86 ? 4.268 5.469 -10.218 1.00 85.38 86 LEU A CA 1
ATOM 659 C C . LEU A 1 86 ? 3.229 4.718 -9.374 1.00 85.38 86 LEU A C 1
ATOM 661 O O . LEU A 1 86 ? 3.472 4.463 -8.195 1.00 85.38 86 LEU A O 1
ATOM 665 N N . PHE A 1 87 ? 2.079 4.365 -9.955 1.00 83.25 87 PHE A N 1
ATOM 666 C CA . PHE A 1 87 ? 0.983 3.715 -9.233 1.00 83.25 87 PHE A CA 1
ATOM 667 C C . PHE A 1 87 ? 1.300 2.274 -8.824 1.00 83.25 87 PHE A C 1
ATOM 669 O O . PHE A 1 87 ? 1.011 1.903 -7.684 1.00 83.25 87 PHE A O 1
ATOM 676 N N . TYR A 1 88 ? 1.922 1.482 -9.701 1.00 79.69 88 TYR A N 1
ATOM 677 C CA . TYR A 1 88 ? 2.365 0.122 -9.382 1.00 79.69 88 TYR A CA 1
ATOM 678 C C . TYR A 1 88 ? 3.340 0.138 -8.208 1.00 79.69 88 TYR A C 1
ATOM 680 O O . TYR A 1 88 ? 3.120 -0.530 -7.194 1.00 79.69 88 TYR A O 1
ATOM 688 N N . SER A 1 89 ? 4.380 0.966 -8.301 1.00 82.56 89 SER A N 1
ATOM 689 C CA . SER A 1 89 ? 5.384 1.062 -7.248 1.00 82.56 89 SER A CA 1
ATOM 690 C C . SER A 1 89 ? 4.834 1.673 -5.959 1.00 82.56 89 SER A C 1
ATOM 692 O O . SER A 1 89 ? 5.208 1.235 -4.873 1.00 82.56 89 SER A O 1
ATOM 694 N N . PHE A 1 90 ? 3.865 2.594 -6.040 1.00 83.19 90 PHE A N 1
ATOM 695 C CA . PHE A 1 90 ? 3.153 3.091 -4.858 1.00 83.19 90 PHE A CA 1
ATOM 696 C C . PHE A 1 90 ? 2.391 1.983 -4.113 1.00 83.19 90 PHE A C 1
ATOM 698 O O . PHE A 1 90 ? 2.257 2.019 -2.894 1.00 83.19 90 PHE A O 1
ATOM 705 N N . GLN A 1 91 ? 1.923 0.958 -4.820 1.00 79.25 91 GLN A N 1
ATOM 706 C CA . GLN A 1 91 ? 1.278 -0.204 -4.202 1.00 79.25 91 GLN A CA 1
ATOM 707 C C . GLN A 1 91 ? 2.273 -1.293 -3.774 1.00 79.25 91 GLN A C 1
ATOM 709 O O . GLN A 1 91 ? 1.862 -2.360 -3.323 1.00 79.25 91 GLN A O 1
ATOM 714 N N . GLY A 1 92 ? 3.577 -1.041 -3.913 1.00 73.44 92 GLY A N 1
ATOM 715 C CA . GLY A 1 92 ? 4.640 -1.989 -3.595 1.00 73.44 92 GLY A CA 1
ATOM 716 C C . GLY A 1 92 ? 4.930 -3.002 -4.698 1.00 73.44 92 GLY A C 1
ATOM 717 O O . GLY A 1 92 ? 5.797 -3.846 -4.508 1.00 73.44 92 GLY A O 1
ATOM 718 N N . TRP A 1 93 ? 4.273 -2.913 -5.857 1.00 74.50 93 TRP A N 1
ATOM 719 C CA . TRP A 1 93 ? 4.541 -3.817 -6.973 1.00 74.50 93 TRP A CA 1
ATOM 720 C C . TRP A 1 93 ? 5.874 -3.461 -7.643 1.00 74.50 93 TRP A C 1
ATOM 722 O O . TRP A 1 93 ? 6.237 -2.279 -7.724 1.00 74.50 93 TRP A O 1
ATOM 732 N N . PRO A 1 94 ? 6.631 -4.457 -8.124 1.00 70.69 94 PRO A N 1
ATOM 733 C CA . PRO A 1 94 ? 7.826 -4.184 -8.904 1.00 70.69 94 PRO A CA 1
ATOM 734 C C . PRO A 1 94 ? 7.451 -3.595 -10.271 1.00 70.69 94 PRO A C 1
ATOM 736 O O . PRO A 1 94 ? 6.513 -4.050 -10.919 1.00 70.69 94 PRO A O 1
ATOM 739 N N . ALA A 1 95 ? 8.212 -2.599 -10.730 1.00 67.25 95 ALA A N 1
ATOM 740 C CA . ALA A 1 95 ? 8.037 -2.002 -12.061 1.00 67.25 95 ALA A CA 1
ATOM 741 C C . ALA A 1 95 ? 8.786 -2.766 -13.179 1.00 67.25 95 ALA A C 1
ATOM 743 O O . ALA A 1 95 ? 8.750 -2.366 -14.338 1.00 67.25 95 ALA A O 1
ATOM 744 N N . LEU A 1 96 ? 9.498 -3.840 -12.828 1.00 65.12 96 LEU A N 1
ATOM 745 C CA . LEU A 1 96 ? 10.355 -4.634 -13.713 1.00 65.12 96 LEU A CA 1
ATOM 746 C C . LEU A 1 96 ? 9.589 -5.806 -14.341 1.00 65.12 96 LEU A C 1
ATOM 748 O O . LEU A 1 96 ? 8.899 -6.530 -13.627 1.00 65.12 96 LEU A O 1
ATOM 752 N N . GLY A 1 97 ? 9.777 -6.013 -15.648 1.00 55.66 97 GLY A N 1
ATOM 753 C CA . GLY A 1 97 ? 9.012 -6.966 -16.460 1.00 55.66 97 GLY A CA 1
ATOM 754 C C . GLY A 1 97 ? 9.746 -8.242 -16.893 1.00 55.66 97 GLY A C 1
ATOM 755 O O . GLY A 1 97 ? 9.385 -8.850 -17.891 1.00 55.66 97 GLY A O 1
ATOM 756 N N . LEU A 1 98 ? 10.823 -8.657 -16.220 1.00 54.28 98 LEU A N 1
ATOM 757 C CA . LEU A 1 98 ? 11.490 -9.932 -16.533 1.00 54.28 98 LEU A CA 1
ATOM 758 C C . LEU A 1 98 ? 11.117 -10.990 -15.495 1.00 54.28 98 LEU A C 1
ATOM 760 O O . LEU A 1 98 ? 11.219 -10.735 -14.296 1.00 54.28 98 LEU A O 1
ATOM 764 N N . GLU A 1 99 ? 10.734 -12.183 -15.958 1.00 54.84 99 GLU A N 1
ATOM 765 C CA . GLU A 1 99 ? 10.525 -13.387 -15.144 1.00 54.84 99 GLU A CA 1
ATOM 766 C C . GLU A 1 99 ? 11.839 -13.861 -14.495 1.00 54.84 99 GLU A C 1
ATOM 768 O O . GLU A 1 99 ? 12.393 -14.911 -14.817 1.00 54.84 99 GLU A O 1
ATOM 773 N N . THR A 1 100 ? 12.374 -13.104 -13.544 1.00 57.03 100 THR A N 1
ATOM 774 C CA . THR A 1 100 ? 13.124 -13.741 -12.464 1.00 57.03 100 THR A CA 1
ATOM 775 C C . THR A 1 100 ? 12.096 -14.242 -11.456 1.00 57.03 100 THR A C 1
ATOM 777 O O . THR A 1 100 ? 11.123 -13.539 -11.172 1.00 57.03 100 THR A O 1
ATOM 780 N N . MET A 1 101 ? 12.281 -15.459 -10.927 1.00 52.69 101 MET A N 1
ATOM 781 C CA . MET A 1 101 ? 11.402 -16.022 -9.883 1.00 52.69 101 MET A CA 1
ATOM 782 C C . MET A 1 101 ? 11.108 -14.986 -8.783 1.00 52.69 101 MET A C 1
ATOM 784 O O . MET A 1 101 ? 9.955 -14.800 -8.405 1.00 52.69 101 MET A O 1
ATOM 788 N N . ASP A 1 102 ? 12.122 -14.200 -8.405 1.00 65.00 102 ASP A N 1
ATOM 789 C CA . ASP A 1 102 ? 12.031 -13.142 -7.396 1.00 65.00 102 ASP A CA 1
ATOM 790 C C . ASP A 1 102 ? 10.972 -12.062 -7.695 1.00 65.00 102 ASP A C 1
ATOM 792 O O . ASP A 1 102 ? 10.279 -11.611 -6.786 1.00 65.00 102 ASP A O 1
ATOM 796 N N . LEU A 1 103 ? 10.815 -11.628 -8.952 1.00 65.19 103 LEU A N 1
ATOM 797 C CA . LEU A 1 103 ? 9.879 -10.556 -9.330 1.00 65.19 103 LEU A CA 1
ATOM 798 C C . LEU A 1 103 ? 8.429 -11.047 -9.368 1.00 65.19 103 LEU A C 1
ATOM 800 O O . LEU A 1 103 ? 7.502 -10.325 -8.979 1.00 65.19 103 LEU A O 1
ATOM 804 N N . ARG A 1 104 ? 8.236 -12.296 -9.796 1.00 68.56 104 ARG A N 1
ATOM 805 C CA . ARG A 1 104 ? 6.930 -12.954 -9.825 1.00 68.56 104 ARG A CA 1
ATOM 806 C C . ARG A 1 104 ? 6.437 -13.267 -8.415 1.00 68.56 104 ARG A C 1
ATOM 808 O O . ARG A 1 104 ? 5.307 -12.913 -8.077 1.00 68.56 104 ARG A O 1
ATOM 815 N N . ASP A 1 105 ? 7.297 -13.839 -7.578 1.00 74.94 105 ASP A N 1
ATOM 816 C CA . ASP A 1 105 ? 6.974 -14.137 -6.182 1.00 74.94 105 ASP A CA 1
ATOM 817 C C . ASP A 1 105 ? 6.679 -12.854 -5.400 1.00 74.94 105 ASP A C 1
ATOM 819 O O . ASP A 1 105 ? 5.680 -12.781 -4.683 1.00 74.94 105 ASP A O 1
ATOM 823 N N . MET A 1 106 ? 7.467 -11.794 -5.611 1.00 72.56 106 MET A N 1
ATOM 824 C CA . MET A 1 106 ? 7.191 -10.490 -5.003 1.00 72.56 106 MET A CA 1
ATOM 825 C C . MET A 1 106 ? 5.864 -9.897 -5.467 1.00 72.56 106 MET A C 1
ATOM 827 O O . MET A 1 106 ? 5.136 -9.351 -4.643 1.00 72.56 106 MET A O 1
ATOM 831 N N . SER A 1 107 ? 5.502 -10.036 -6.743 1.00 72.00 107 SER A N 1
ATOM 832 C CA . SER A 1 107 ? 4.204 -9.567 -7.246 1.00 72.00 107 SER A CA 1
ATOM 833 C C . SER A 1 107 ? 3.035 -10.298 -6.575 1.00 72.00 107 SER A C 1
ATOM 835 O O . SER A 1 107 ? 2.070 -9.656 -6.157 1.00 72.00 107 SER A O 1
ATOM 837 N N . TYR A 1 108 ? 3.139 -11.618 -6.375 1.00 75.69 108 TYR A N 1
ATOM 838 C CA . TYR A 1 108 ? 2.135 -12.377 -5.621 1.00 75.69 108 TYR A CA 1
ATOM 839 C C . TYR A 1 108 ? 2.067 -11.952 -4.154 1.00 75.69 108 TYR A C 1
ATOM 841 O O . TYR A 1 108 ? 0.971 -11.746 -3.630 1.00 75.69 108 TYR A O 1
ATOM 849 N N . VAL A 1 109 ? 3.217 -11.779 -3.495 1.00 79.31 109 VAL A N 1
ATOM 850 C CA . VAL A 1 109 ? 3.278 -11.303 -2.106 1.00 79.31 109 VAL A CA 1
ATOM 851 C C . VAL A 1 109 ? 2.629 -9.924 -1.985 1.00 79.31 109 VAL A C 1
ATOM 853 O O . VAL A 1 109 ? 1.793 -9.725 -1.106 1.00 79.31 109 VAL A O 1
ATOM 856 N N . CYS A 1 110 ? 2.935 -8.993 -2.892 1.00 76.50 110 CYS A N 1
ATOM 857 C CA . CYS A 1 110 ? 2.332 -7.660 -2.915 1.00 76.50 110 CYS A CA 1
ATOM 858 C C . CYS A 1 110 ? 0.819 -7.731 -3.137 1.00 76.50 110 CYS A C 1
ATOM 860 O O . CYS A 1 110 ? 0.063 -7.110 -2.391 1.00 76.50 110 CYS A O 1
ATOM 862 N N . GLY A 1 111 ? 0.364 -8.550 -4.089 1.00 75.69 111 GLY A N 1
ATOM 863 C CA . GLY A 1 111 ? -1.058 -8.787 -4.324 1.00 75.69 111 GLY A CA 1
ATOM 864 C C . GLY A 1 111 ? -1.783 -9.306 -3.078 1.00 75.69 111 GLY A C 1
ATOM 865 O O . GLY A 1 111 ? -2.821 -8.763 -2.701 1.00 75.69 111 GLY A O 1
ATOM 866 N N . ILE A 1 112 ? -1.220 -10.303 -2.389 1.00 82.62 112 ILE A N 1
ATOM 867 C CA . ILE A 1 112 ? -1.792 -10.863 -1.153 1.00 82.62 112 ILE A CA 1
ATOM 868 C C . ILE A 1 112 ? -1.844 -9.812 -0.038 1.00 82.62 112 ILE A C 1
ATOM 870 O O . ILE A 1 112 ? -2.880 -9.662 0.616 1.00 82.62 112 ILE A O 1
ATOM 874 N N . VAL A 1 113 ? -0.751 -9.072 0.174 1.00 82.31 113 VAL A N 1
ATOM 875 C CA . VAL A 1 113 ? -0.666 -8.021 1.201 1.00 82.31 113 VAL A CA 1
ATOM 876 C C . VAL A 1 113 ? -1.733 -6.954 0.970 1.00 82.31 113 VAL A C 1
ATOM 878 O O . VAL A 1 113 ? -2.438 -6.572 1.907 1.00 82.31 113 VAL A O 1
ATOM 881 N N . SER A 1 114 ? -1.919 -6.520 -0.273 1.00 79.56 114 SER A N 1
ATOM 882 C CA . SER A 1 114 ? -2.924 -5.512 -0.583 1.00 79.56 114 SER A CA 1
ATOM 883 C C . SER A 1 114 ? -4.359 -6.026 -0.471 1.00 79.56 114 SER A C 1
ATOM 885 O O . SER A 1 114 ? -5.221 -5.308 0.038 1.00 79.56 114 SER A O 1
ATOM 887 N N . LEU A 1 115 ? -4.635 -7.273 -0.874 1.00 82.38 115 LEU A N 1
ATOM 888 C CA . LEU A 1 115 ? -5.949 -7.896 -0.665 1.00 82.38 115 LEU A CA 1
ATOM 889 C C . LEU A 1 115 ? -6.300 -7.964 0.819 1.00 82.38 115 LEU A C 1
ATOM 891 O O . LEU A 1 115 ? -7.415 -7.616 1.215 1.00 82.38 115 LEU A O 1
ATOM 895 N N . PHE A 1 116 ? -5.331 -8.354 1.648 1.00 88.06 116 PHE A N 1
ATOM 896 C CA . PHE A 1 116 ? -5.489 -8.345 3.095 1.00 88.06 116 PHE A CA 1
ATOM 897 C C . PHE A 1 116 ? -5.790 -6.932 3.614 1.00 88.06 116 PHE A C 1
ATOM 899 O O . PHE A 1 116 ? -6.728 -6.756 4.393 1.00 88.06 116 PHE A O 1
ATOM 906 N N . GLY A 1 117 ? -5.082 -5.911 3.119 1.00 86.19 117 GLY A N 1
ATOM 907 C CA . GLY A 1 117 ? -5.382 -4.503 3.402 1.00 86.19 117 GLY A CA 1
ATOM 908 C C . GLY A 1 117 ? -6.832 -4.122 3.080 1.00 86.19 117 GLY A C 1
ATOM 909 O O . GLY A 1 117 ? -7.514 -3.532 3.920 1.00 86.19 117 GLY A O 1
ATOM 910 N N . GLY A 1 118 ? -7.346 -4.546 1.922 1.00 88.44 118 GLY A N 1
ATOM 911 C CA . GLY A 1 118 ? -8.740 -4.328 1.522 1.00 88.44 118 GLY A CA 1
ATOM 912 C C . GLY A 1 118 ? -9.751 -4.962 2.481 1.00 88.44 118 GLY A C 1
ATOM 913 O O . GLY A 1 118 ? -10.695 -4.299 2.918 1.00 88.44 118 GLY A O 1
ATOM 914 N N . VAL A 1 119 ? -9.525 -6.220 2.875 1.00 91.81 119 VAL A N 1
ATOM 915 C CA . VAL A 1 119 ? -10.367 -6.937 3.852 1.00 91.81 119 VAL A CA 1
ATOM 916 C C . VAL A 1 119 ? -10.362 -6.232 5.210 1.00 91.81 119 VAL A C 1
ATOM 918 O O . VAL A 1 119 ? -11.422 -6.039 5.812 1.00 91.81 119 VAL A O 1
ATOM 921 N N . ILE A 1 120 ? -9.192 -5.786 5.676 1.00 92.81 120 ILE A N 1
ATOM 922 C CA . ILE A 1 120 ? -9.065 -4.990 6.902 1.00 92.81 120 ILE A CA 1
ATOM 923 C C . ILE A 1 120 ? -9.801 -3.650 6.774 1.00 92.81 120 ILE A C 1
ATOM 925 O O . ILE A 1 120 ? -10.434 -3.217 7.736 1.00 92.81 120 ILE A O 1
ATOM 929 N N . GLY A 1 121 ? -9.790 -3.020 5.596 1.00 90.25 121 GLY A N 1
ATOM 930 C CA . GLY A 1 121 ? -10.573 -1.818 5.302 1.00 90.25 121 GLY A CA 1
ATOM 931 C C . GLY A 1 121 ? -12.079 -2.036 5.485 1.00 90.25 121 GLY A C 1
ATOM 932 O O . GLY A 1 121 ? -12.723 -1.299 6.236 1.00 90.25 121 GLY A O 1
ATOM 933 N N . VAL A 1 122 ? -12.638 -3.098 4.888 1.00 92.88 122 VAL A N 1
ATOM 934 C CA . VAL A 1 122 ? -14.057 -3.475 5.075 1.00 92.88 122 VAL A CA 1
ATOM 935 C C . VAL A 1 122 ? -14.360 -3.750 6.548 1.00 92.88 122 VAL A C 1
ATOM 937 O O . VAL A 1 122 ? -15.338 -3.233 7.100 1.00 92.88 122 VAL A O 1
ATOM 940 N N . PHE A 1 123 ? -13.505 -4.536 7.208 1.00 93.19 123 PHE A N 1
ATOM 941 C CA . PHE A 1 123 ? -13.657 -4.857 8.623 1.00 93.19 123 PHE A CA 1
ATOM 942 C C . PHE A 1 123 ? -13.604 -3.603 9.506 1.00 93.19 123 PHE A C 1
ATOM 944 O O . PHE A 1 123 ? -14.372 -3.494 10.463 1.00 93.19 123 PHE A O 1
ATOM 951 N N . GLY A 1 124 ? -12.756 -2.630 9.173 1.00 90.56 124 GLY A N 1
ATOM 952 C CA . GLY A 1 124 ? -12.656 -1.345 9.858 1.00 90.56 124 GLY A CA 1
ATOM 953 C C . GLY A 1 124 ? -13.942 -0.536 9.774 1.00 90.56 124 GLY A C 1
ATOM 954 O O . GLY A 1 124 ? -14.472 -0.123 10.806 1.00 90.56 124 GLY A O 1
ATOM 955 N N . ILE A 1 125 ? -14.507 -0.387 8.572 1.00 91.19 125 ILE A N 1
ATOM 956 C CA . ILE A 1 125 ? -15.791 0.306 8.370 1.00 91.19 125 ILE A CA 1
ATOM 957 C C . ILE A 1 125 ? -16.892 -0.371 9.194 1.00 91.19 125 ILE A C 1
ATOM 959 O O . ILE A 1 125 ? -17.620 0.295 9.934 1.00 91.19 125 ILE A O 1
ATOM 963 N N . TYR A 1 126 ? -16.977 -1.703 9.135 1.00 92.62 126 TYR A N 1
ATOM 964 C CA . TYR A 1 126 ? -17.949 -2.469 9.913 1.00 92.62 126 TYR A CA 1
ATOM 965 C C . TYR A 1 126 ? -17.761 -2.302 11.431 1.00 92.62 126 TYR A C 1
ATOM 967 O O . TYR A 1 126 ? -18.733 -2.138 12.173 1.00 92.62 126 TYR A O 1
ATOM 975 N N . SER A 1 127 ? -16.515 -2.305 11.904 1.00 90.06 127 SER A N 1
ATOM 976 C CA . SER A 1 127 ? -16.170 -2.149 13.322 1.00 90.06 127 SER A CA 1
ATOM 977 C C . SER A 1 127 ? -16.554 -0.772 13.861 1.00 90.06 127 SER A C 1
ATOM 979 O O . SER A 1 127 ? -17.124 -0.677 14.949 1.00 90.06 127 SER A O 1
ATOM 981 N N . LEU A 1 128 ? -16.308 0.279 13.073 1.00 89.19 128 LEU A N 1
ATOM 982 C CA . LEU A 1 128 ? -16.669 1.665 13.385 1.00 89.19 128 LEU A CA 1
ATOM 983 C C . LEU A 1 128 ? -18.182 1.916 13.292 1.00 89.19 128 LEU A C 1
ATOM 985 O O . LEU A 1 128 ? -18.710 2.773 14.002 1.00 89.19 128 LEU A O 1
ATOM 989 N N . TYR A 1 129 ? -18.891 1.176 12.438 1.00 90.69 129 TYR A N 1
ATOM 990 C CA . TYR A 1 129 ? -20.353 1.208 12.372 1.00 90.69 129 TYR A CA 1
ATOM 991 C C . TYR A 1 129 ? -20.998 0.527 13.587 1.00 90.69 129 TYR A C 1
ATOM 993 O O . TYR A 1 129 ? -21.974 1.030 14.132 1.00 90.69 129 TYR A O 1
ATOM 1001 N N . LYS A 1 130 ? -20.436 -0.598 14.049 1.00 90.50 130 LYS A N 1
ATOM 1002 C CA . LYS A 1 130 ? -20.927 -1.333 15.229 1.00 90.50 130 LYS A CA 1
ATOM 1003 C C . LYS A 1 130 ? -20.501 -0.734 16.575 1.00 90.50 130 LYS A C 1
ATOM 1005 O O . LYS A 1 130 ? -20.904 -1.283 17.596 1.00 90.50 130 LYS A O 1
ATOM 1010 N N . GLU A 1 131 ? -19.675 0.315 16.578 1.00 86.56 131 GLU A N 1
ATOM 1011 C CA . GLU A 1 131 ? -19.219 1.043 17.779 1.00 86.56 131 GLU A CA 1
ATOM 1012 C C . GLU A 1 131 ? -18.691 0.121 18.899 1.00 86.56 131 GLU A C 1
ATOM 1014 O O . GLU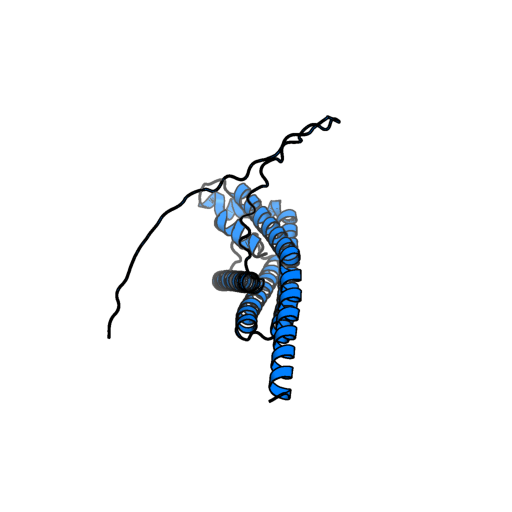 A 1 131 ? -18.911 0.326 20.090 1.00 86.56 131 GLU A O 1
ATOM 1019 N N . SER A 1 132 ? -17.978 -0.942 18.517 1.00 86.62 132 SER A N 1
ATOM 1020 C CA . SER A 1 132 ? -17.476 -1.947 19.456 1.00 86.62 132 SER A CA 1
ATOM 1021 C C . SER A 1 132 ? -15.983 -1.755 19.709 1.00 86.62 132 SER A C 1
ATOM 1023 O O . SER A 1 132 ? -15.188 -1.986 18.799 1.00 86.62 132 SER A O 1
ATOM 1025 N N . SER A 1 133 ? -15.594 -1.407 20.946 1.00 86.00 133 SER A N 1
ATOM 1026 C CA . SER A 1 133 ? -14.177 -1.215 21.328 1.00 86.00 133 SER A CA 1
ATOM 1027 C C . SER A 1 133 ? -13.292 -2.397 20.913 1.00 86.00 133 SER A C 1
ATOM 1029 O O . SER A 1 133 ? -12.293 -2.215 20.222 1.00 86.00 133 SER A O 1
ATOM 1031 N N . ALA A 1 134 ? -13.715 -3.627 21.229 1.00 87.25 134 ALA A N 1
ATOM 1032 C CA . ALA A 1 134 ? -12.961 -4.834 20.894 1.00 87.25 134 ALA A CA 1
ATOM 1033 C C . ALA A 1 134 ? -12.738 -4.996 19.379 1.00 87.25 134 ALA A C 1
ATOM 1035 O O . ALA A 1 134 ? -11.649 -5.368 18.948 1.00 87.25 134 ALA A O 1
ATOM 1036 N N . LYS A 1 135 ? -13.748 -4.678 18.555 1.00 89.50 135 LYS A N 1
ATOM 1037 C CA . LYS A 1 135 ? -13.621 -4.747 17.091 1.00 89.50 135 LYS A CA 1
ATOM 1038 C C . LYS A 1 135 ? -12.738 -3.628 16.543 1.00 89.50 135 LYS A C 1
ATOM 1040 O O . LYS A 1 135 ? -11.971 -3.872 15.622 1.00 89.50 135 LYS A O 1
ATOM 1045 N N . VAL A 1 136 ? -12.803 -2.427 17.123 1.00 89.75 136 VAL A N 1
ATOM 1046 C CA . VAL A 1 136 ? -11.929 -1.298 16.758 1.00 89.75 136 VAL A CA 1
ATOM 1047 C C . VAL A 1 136 ? -10.465 -1.604 17.085 1.00 89.75 136 VAL A C 1
ATOM 1049 O O . VAL A 1 136 ? -9.597 -1.325 16.263 1.00 89.75 136 VAL A O 1
ATOM 1052 N N . LEU A 1 137 ? -10.185 -2.230 18.230 1.00 88.62 137 LEU A N 1
ATOM 1053 C CA . LEU A 1 137 ? -8.836 -2.685 18.584 1.00 88.62 137 LEU A CA 1
ATOM 1054 C C . LEU A 1 137 ? -8.325 -3.765 17.624 1.00 88.62 137 LEU A C 1
ATOM 1056 O O . LEU A 1 137 ? -7.183 -3.684 17.178 1.00 88.62 137 LEU A O 1
ATOM 1060 N N . LEU A 1 138 ? -9.175 -4.731 17.255 1.00 91.31 138 LEU A N 1
ATOM 1061 C CA . LEU A 1 138 ? -8.820 -5.768 16.280 1.00 91.31 138 LEU A CA 1
ATOM 1062 C C . LEU A 1 138 ? -8.604 -5.193 14.872 1.00 91.31 138 LEU A C 1
ATOM 1064 O O . LEU A 1 138 ? -7.693 -5.608 14.161 1.00 91.31 138 LEU A O 1
ATOM 1068 N N . PHE A 1 139 ? -9.403 -4.197 14.481 1.00 91.81 139 PHE A N 1
ATOM 1069 C CA . PHE A 1 139 ? -9.157 -3.424 13.267 1.00 91.81 139 PHE A CA 1
ATOM 1070 C C . PHE A 1 139 ? -7.803 -2.721 13.351 1.00 91.81 139 PHE A C 1
ATOM 1072 O O . PHE A 1 139 ? -7.038 -2.776 12.397 1.00 91.81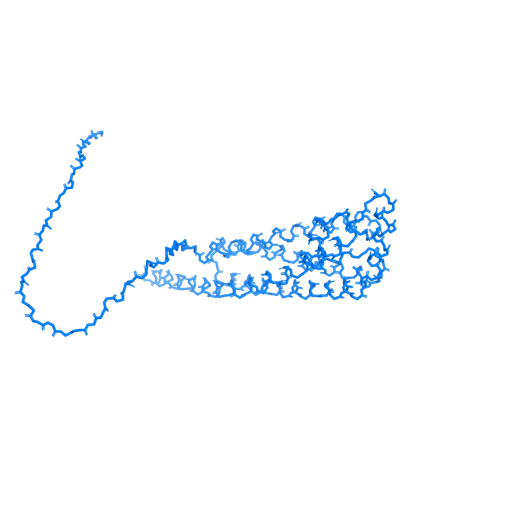 139 PHE A O 1
ATOM 1079 N N . GLY A 1 140 ? -7.483 -2.104 14.487 1.00 89.62 140 GLY A N 1
ATOM 1080 C CA . GLY A 1 140 ? -6.231 -1.383 14.653 1.00 89.62 140 GLY A CA 1
ATOM 1081 C C . GLY A 1 140 ? -4.990 -2.264 14.612 1.00 89.62 140 GLY A C 1
ATOM 1082 O O . GLY A 1 140 ? -4.007 -1.890 13.973 1.00 89.62 140 GLY A O 1
ATOM 1083 N N . SER A 1 141 ? -5.034 -3.451 15.221 1.00 90.62 141 SER A N 1
ATOM 1084 C CA . SER A 1 141 ? -3.939 -4.419 15.114 1.00 90.62 141 SER A CA 1
ATOM 1085 C C . SER A 1 141 ? -3.791 -4.937 13.683 1.00 90.62 141 SER A C 1
ATOM 1087 O O . SER A 1 141 ? -2.684 -4.917 13.144 1.00 90.62 141 SER A O 1
ATOM 1089 N N . GLY A 1 142 ? -4.896 -5.312 13.030 1.00 90.81 142 GLY A N 1
ATOM 1090 C CA . GLY A 1 142 ? -4.892 -5.747 11.631 1.00 90.81 142 GLY A CA 1
ATOM 1091 C C . GLY A 1 142 ? -4.389 -4.665 10.671 1.00 90.81 142 GLY A C 1
ATOM 1092 O O . GLY A 1 142 ? -3.575 -4.942 9.794 1.00 90.81 142 GLY A O 1
ATOM 1093 N N . TRP A 1 143 ? -4.807 -3.415 10.879 1.00 92.62 143 TRP A N 1
ATOM 1094 C CA . TRP A 1 143 ? -4.350 -2.255 10.116 1.00 92.62 143 TRP A CA 1
ATOM 1095 C C . TRP A 1 143 ? -2.852 -2.006 10.295 1.00 92.62 143 TRP A C 1
ATOM 1097 O O . TRP A 1 143 ? -2.155 -1.763 9.309 1.00 92.62 143 TRP A O 1
ATOM 1107 N N . CYS A 1 144 ? -2.345 -2.096 11.526 1.00 91.06 144 CYS A N 1
ATOM 1108 C CA . CYS A 1 144 ? -0.922 -1.931 11.807 1.00 91.06 144 CYS A CA 1
ATOM 1109 C C . CYS A 1 144 ? -0.092 -2.999 11.077 1.00 91.06 144 CYS A C 1
ATOM 1111 O O . CYS A 1 144 ? 0.852 -2.661 10.366 1.00 91.06 144 CYS A O 1
ATOM 1113 N N . ILE A 1 145 ? -0.507 -4.269 11.155 1.00 90.81 145 ILE A N 1
ATOM 1114 C CA . ILE A 1 145 ? 0.151 -5.385 10.457 1.00 90.81 145 ILE A CA 1
ATOM 1115 C C . ILE A 1 145 ? 0.134 -5.170 8.938 1.00 90.81 145 ILE A C 1
ATOM 1117 O O . ILE A 1 145 ? 1.181 -5.266 8.302 1.00 90.81 145 ILE A O 1
ATOM 1121 N N . ALA A 1 146 ? -1.021 -4.826 8.357 1.00 89.25 146 ALA A N 1
ATOM 1122 C CA . ALA A 1 146 ? -1.141 -4.566 6.920 1.00 89.25 146 ALA A CA 1
ATOM 1123 C C . ALA A 1 146 ? -0.250 -3.394 6.469 1.00 89.25 146 ALA A C 1
ATOM 1125 O O . ALA A 1 146 ? 0.379 -3.443 5.411 1.00 89.25 146 ALA A O 1
ATOM 1126 N N . THR A 1 147 ? -0.147 -2.350 7.295 1.00 89.38 147 THR A N 1
ATOM 1127 C CA . THR A 1 147 ? 0.687 -1.179 6.994 1.00 89.38 147 THR A CA 1
ATOM 1128 C C . THR A 1 147 ? 2.176 -1.516 7.080 1.00 89.38 147 THR A C 1
ATOM 1130 O O . THR A 1 147 ? 2.932 -1.127 6.196 1.00 89.38 147 THR A O 1
ATOM 1133 N N . ILE A 1 148 ? 2.603 -2.297 8.078 1.00 91.06 148 ILE A N 1
ATOM 1134 C CA . ILE A 1 148 ? 3.985 -2.798 8.173 1.00 91.06 148 ILE A CA 1
ATOM 1135 C C . ILE A 1 148 ? 4.319 -3.683 6.971 1.00 91.06 148 ILE A C 1
ATOM 1137 O O . ILE A 1 148 ? 5.372 -3.508 6.364 1.00 91.06 148 ILE A O 1
ATOM 1141 N N . ALA A 1 149 ? 3.419 -4.590 6.585 1.00 89.38 149 ALA A N 1
ATOM 1142 C CA . ALA A 1 149 ? 3.608 -5.424 5.403 1.00 89.38 149 ALA A CA 1
ATOM 1143 C C . ALA A 1 149 ? 3.778 -4.570 4.135 1.00 89.38 149 ALA A C 1
ATOM 1145 O O . ALA A 1 149 ? 4.681 -4.833 3.348 1.00 89.38 149 ALA A O 1
ATOM 1146 N N . THR A 1 150 ? 2.994 -3.495 3.993 1.00 86.56 150 THR A N 1
ATOM 1147 C CA . THR A 1 150 ? 3.122 -2.532 2.882 1.00 86.56 150 THR A CA 1
ATOM 1148 C C . THR A 1 150 ? 4.476 -1.809 2.893 1.00 86.56 150 THR A C 1
ATOM 1150 O O . THR A 1 150 ? 5.094 -1.621 1.848 1.00 86.56 150 THR A O 1
ATOM 1153 N N . ILE A 1 151 ? 4.985 -1.421 4.067 1.00 90.00 151 ILE A N 1
ATOM 1154 C CA . ILE A 1 151 ? 6.325 -0.819 4.195 1.00 90.00 151 ILE A CA 1
ATOM 1155 C C . ILE A 1 151 ? 7.399 -1.811 3.736 1.00 90.00 151 ILE A C 1
ATOM 1157 O O . ILE A 1 151 ? 8.306 -1.442 2.994 1.00 90.00 151 ILE A O 1
ATOM 1161 N N . VAL A 1 152 ? 7.291 -3.077 4.145 1.00 89.50 152 VAL A N 1
ATOM 1162 C CA . VAL A 1 152 ? 8.254 -4.116 3.758 1.00 89.50 152 VAL A CA 1
ATOM 1163 C C . VAL A 1 152 ? 8.219 -4.356 2.249 1.00 89.50 152 VAL A C 1
ATOM 1165 O O . VAL A 1 152 ? 9.276 -4.373 1.622 1.00 89.50 152 VAL A O 1
ATOM 1168 N N . THR A 1 153 ? 7.036 -4.495 1.645 1.00 85.62 153 THR A N 1
ATOM 1169 C CA . THR A 1 153 ? 6.918 -4.744 0.200 1.00 85.62 153 THR A CA 1
ATOM 1170 C C . THR A 1 153 ? 7.403 -3.559 -0.631 1.00 85.62 153 THR A C 1
ATOM 1172 O O . THR A 1 153 ? 8.177 -3.747 -1.566 1.00 85.62 153 THR A O 1
ATOM 1175 N N . THR A 1 154 ? 7.041 -2.330 -0.258 1.00 85.81 154 THR A N 1
ATOM 1176 C CA . THR A 1 154 ? 7.511 -1.110 -0.943 1.00 85.81 154 THR A CA 1
ATOM 1177 C C . THR A 1 154 ? 9.024 -0.923 -0.812 1.00 85.81 154 THR A C 1
ATOM 1179 O O . THR A 1 154 ? 9.681 -0.566 -1.791 1.00 85.81 154 THR A O 1
ATOM 1182 N N . PHE A 1 155 ? 9.610 -1.235 0.348 1.00 87.19 155 PHE A N 1
ATOM 1183 C CA . PHE A 1 155 ? 11.063 -1.213 0.535 1.00 87.19 155 PHE A CA 1
ATOM 1184 C C . PHE A 1 155 ? 11.777 -2.273 -0.317 1.00 87.19 155 PHE A C 1
ATOM 1186 O O . PHE A 1 155 ? 12.787 -1.972 -0.953 1.00 87.19 155 PHE A O 1
ATOM 1193 N N . MET A 1 156 ? 11.238 -3.493 -0.383 1.00 84.50 156 MET A N 1
ATOM 1194 C CA . MET A 1 156 ? 11.778 -4.549 -1.244 1.00 84.50 156 MET A CA 1
ATOM 1195 C C . MET A 1 156 ? 11.671 -4.181 -2.727 1.00 84.50 156 MET A C 1
ATOM 1197 O O . MET A 1 156 ? 12.645 -4.337 -3.461 1.00 84.50 156 MET A O 1
ATOM 1201 N N . SER A 1 157 ? 10.539 -3.622 -3.163 1.00 81.38 157 SER A N 1
ATOM 1202 C CA . SER A 1 157 ? 10.354 -3.127 -4.534 1.00 81.38 157 SER A CA 1
ATOM 1203 C C . SER A 1 157 ? 11.359 -2.025 -4.877 1.00 81.38 157 SER A C 1
ATOM 1205 O O . SER A 1 157 ? 11.995 -2.074 -5.933 1.00 81.38 157 SER A O 1
ATOM 1207 N N . LEU A 1 158 ? 11.587 -1.075 -3.964 1.00 85.38 158 LEU A N 1
ATOM 1208 C CA . LEU A 1 158 ? 12.614 -0.045 -4.125 1.00 85.38 158 LEU A CA 1
ATOM 1209 C C . LEU A 1 158 ? 14.010 -0.667 -4.290 1.00 85.38 158 LEU A C 1
ATOM 1211 O O . LEU A 1 158 ? 14.732 -0.326 -5.226 1.00 85.38 158 LEU A O 1
ATOM 1215 N N . PHE A 1 159 ? 14.377 -1.603 -3.413 1.00 85.62 159 PHE A N 1
ATOM 1216 C CA . PHE A 1 159 ? 15.673 -2.281 -3.450 1.00 85.62 159 PHE A CA 1
ATOM 1217 C C . PHE A 1 159 ? 15.890 -3.053 -4.759 1.00 85.62 159 PHE A C 1
ATOM 1219 O O . PHE A 1 159 ? 16.939 -2.919 -5.391 1.00 85.62 159 PHE A O 1
ATOM 1226 N N . LEU A 1 160 ? 14.886 -3.813 -5.203 1.00 81.25 160 LEU A N 1
ATOM 1227 C CA . LEU A 1 160 ? 14.926 -4.549 -6.468 1.00 81.25 160 LEU A CA 1
ATOM 1228 C C . LEU A 1 160 ? 15.042 -3.605 -7.668 1.00 81.25 160 LEU A C 1
ATOM 1230 O O . LEU A 1 160 ? 15.854 -3.851 -8.560 1.00 81.25 160 LEU A O 1
ATOM 1234 N N . THR A 1 161 ? 14.288 -2.504 -7.664 1.00 81.00 161 THR A N 1
ATOM 1235 C CA . THR A 1 161 ? 14.329 -1.490 -8.727 1.00 81.00 161 THR A CA 1
ATOM 1236 C C . THR A 1 161 ? 15.728 -0.882 -8.852 1.00 81.00 161 THR A C 1
ATOM 1238 O O . THR A 1 161 ? 16.254 -0.773 -9.958 1.00 81.00 161 THR A O 1
ATOM 1241 N N . ILE A 1 162 ? 16.377 -0.569 -7.724 1.00 86.62 162 ILE A N 1
ATOM 1242 C CA . ILE A 1 162 ? 17.748 -0.035 -7.695 1.00 86.62 162 ILE A CA 1
ATOM 1243 C C . ILE A 1 162 ? 18.764 -1.074 -8.190 1.00 86.62 162 ILE A C 1
ATOM 1245 O O . ILE A 1 162 ? 19.568 -0.775 -9.076 1.00 86.62 162 ILE A O 1
ATOM 1249 N N . ASN A 1 163 ? 18.726 -2.299 -7.659 1.00 84.62 163 ASN A N 1
ATOM 1250 C CA . ASN A 1 163 ? 19.695 -3.345 -8.009 1.00 84.62 163 ASN A CA 1
ATOM 1251 C C . ASN A 1 163 ? 19.611 -3.777 -9.473 1.00 84.62 163 ASN A C 1
ATOM 1253 O O . ASN A 1 163 ? 20.616 -4.157 -10.075 1.00 84.62 163 ASN A O 1
ATOM 1257 N N . HIS A 1 164 ? 18.417 -3.717 -10.056 1.00 80.88 164 HIS A N 1
ATOM 1258 C CA . HIS A 1 164 ? 18.171 -4.119 -11.433 1.00 80.88 164 HIS A CA 1
ATOM 1259 C C . HIS A 1 164 ? 17.981 -2.933 -12.388 1.00 80.88 164 HIS A C 1
ATOM 1261 O O . HIS A 1 164 ? 17.508 -3.141 -13.502 1.00 80.88 164 HIS A O 1
ATOM 1267 N N . ASN A 1 165 ? 18.421 -1.721 -12.024 1.00 82.31 165 ASN A N 1
ATOM 1268 C CA . ASN A 1 165 ? 18.312 -0.514 -12.857 1.00 82.31 165 ASN A CA 1
ATOM 1269 C C . ASN A 1 165 ? 18.801 -0.731 -14.305 1.00 82.31 165 ASN A C 1
ATOM 1271 O O . ASN A 1 165 ? 18.092 -0.445 -15.266 1.00 82.31 165 ASN A O 1
ATOM 1275 N N . GLY A 1 166 ? 19.988 -1.326 -14.479 1.00 77.44 166 GLY A N 1
ATOM 1276 C CA . GLY A 1 166 ? 20.528 -1.605 -15.815 1.00 77.44 166 GLY A CA 1
ATOM 1277 C C . GLY A 1 166 ? 19.647 -2.546 -16.648 1.00 77.44 166 GLY A C 1
ATOM 1278 O O . GLY A 1 166 ? 19.586 -2.412 -17.866 1.00 77.44 166 GLY A O 1
ATOM 1279 N N . ARG A 1 167 ? 18.925 -3.472 -16.003 1.00 77.25 167 ARG A N 1
ATOM 1280 C CA . ARG A 1 167 ? 17.955 -4.349 -16.675 1.00 77.25 167 ARG A CA 1
ATOM 1281 C C . ARG A 1 167 ? 16.652 -3.611 -16.972 1.00 77.25 167 ARG A C 1
ATOM 1283 O O . ARG A 1 167 ? 16.174 -3.727 -18.092 1.00 77.25 167 ARG A O 1
ATOM 1290 N N . PHE A 1 168 ? 16.148 -2.808 -16.029 1.00 78.12 168 PHE A N 1
ATOM 1291 C CA . PHE A 1 168 ? 14.959 -1.968 -16.214 1.00 78.12 168 PHE A CA 1
ATOM 1292 C C . PHE A 1 168 ? 15.084 -1.091 -17.459 1.00 78.12 168 PHE A C 1
ATOM 1294 O O . PHE A 1 168 ? 14.241 -1.137 -18.349 1.00 78.12 168 PHE A O 1
ATOM 1301 N N . LEU A 1 169 ? 16.171 -0.318 -17.540 1.00 81.31 169 LEU A N 1
ATOM 1302 C CA . LEU A 1 169 ? 16.387 0.620 -18.638 1.00 81.31 169 LEU A CA 1
ATOM 1303 C C . LEU A 1 169 ? 16.578 -0.101 -19.974 1.00 81.31 169 LEU A C 1
ATOM 1305 O O . LEU A 1 169 ? 16.088 0.376 -20.992 1.00 81.31 169 LEU A O 1
ATOM 1309 N N . ASN A 1 170 ? 17.252 -1.256 -19.978 1.00 81.31 170 ASN A N 1
ATOM 1310 C CA . ASN A 1 170 ? 17.421 -2.048 -21.194 1.00 81.31 170 ASN A CA 1
ATOM 1311 C C . ASN A 1 170 ? 16.096 -2.633 -21.692 1.00 81.31 170 ASN A C 1
ATOM 1313 O O . ASN A 1 170 ? 15.819 -2.529 -22.883 1.00 81.31 170 ASN A O 1
ATOM 1317 N N . GLN A 1 171 ? 15.275 -3.210 -20.809 1.00 77.31 171 GLN A N 1
ATOM 1318 C CA . GLN A 1 171 ? 13.955 -3.724 -21.187 1.00 77.31 171 GLN A CA 1
ATOM 1319 C C . GLN A 1 171 ? 13.050 -2.608 -21.678 1.00 77.31 171 GLN A C 1
ATOM 1321 O O . GLN A 1 171 ? 12.520 -2.700 -22.776 1.00 77.31 171 GLN A O 1
ATOM 1326 N N . CYS A 1 172 ? 12.959 -1.515 -20.921 1.00 79.06 172 CYS A N 1
ATOM 1327 C CA . CYS A 1 172 ? 12.165 -0.364 -21.315 1.00 79.06 172 CYS A CA 1
ATOM 1328 C C . CYS A 1 172 ? 12.595 0.180 -22.682 1.00 79.06 172 CYS A C 1
ATOM 1330 O O . CYS A 1 172 ? 11.761 0.459 -23.535 1.00 79.06 172 CYS A O 1
ATOM 1332 N N . ARG A 1 173 ? 13.900 0.254 -22.955 1.00 81.81 173 ARG A N 1
ATOM 1333 C CA . ARG A 1 173 ? 14.376 0.724 -24.256 1.00 81.81 173 ARG A CA 1
ATOM 1334 C C . ARG A 1 173 ? 13.967 -0.203 -25.407 1.00 81.81 173 ARG A C 1
ATOM 1336 O O . ARG A 1 173 ? 13.690 0.272 -26.506 1.00 81.81 173 ARG 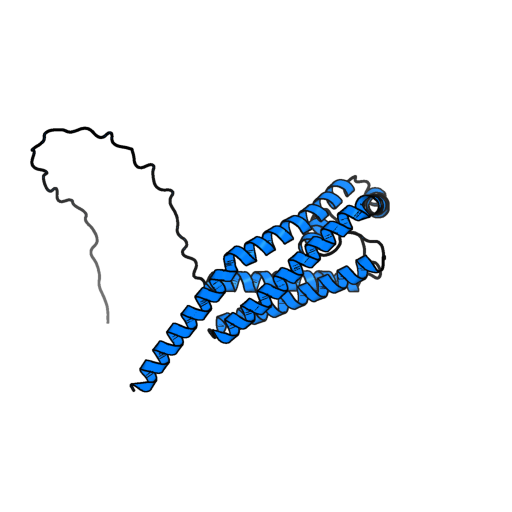A O 1
ATOM 1343 N N . VAL A 1 174 ? 13.976 -1.516 -25.178 1.00 78.50 174 VAL A N 1
ATOM 1344 C CA . VAL A 1 174 ? 13.629 -2.519 -26.196 1.00 78.50 174 VAL A CA 1
ATOM 1345 C C . VAL A 1 174 ? 12.118 -2.612 -26.391 1.00 78.50 174 VAL A C 1
ATOM 1347 O O . VAL A 1 174 ? 11.669 -2.650 -27.527 1.00 78.50 174 VAL A O 1
ATOM 1350 N N . GLU A 1 175 ? 11.336 -2.617 -25.320 1.00 75.81 175 GLU A N 1
ATOM 1351 C CA . GLU A 1 175 ? 9.888 -2.851 -25.363 1.00 75.81 175 GLU A CA 1
ATOM 1352 C C . GLU A 1 175 ? 9.085 -1.557 -25.566 1.00 75.81 175 GLU A C 1
ATOM 1354 O O . GLU A 1 175 ? 8.040 -1.579 -26.207 1.00 75.81 175 GLU A O 1
ATOM 1359 N N . HIS A 1 176 ? 9.585 -0.418 -25.075 1.00 74.25 176 HIS A N 1
ATOM 1360 C CA . HIS A 1 176 ? 8.860 0.856 -25.061 1.00 74.25 176 HIS A CA 1
ATOM 1361 C C . HIS A 1 176 ? 9.449 1.868 -26.043 1.00 74.25 176 HIS A C 1
ATOM 1363 O O . HIS A 1 176 ? 8.806 2.194 -27.041 1.00 74.25 176 HIS A O 1
ATOM 1369 N N . ASP A 1 177 ? 10.695 2.309 -25.835 1.00 74.62 177 ASP A N 1
ATOM 1370 C CA . ASP A 1 177 ? 11.294 3.369 -26.664 1.00 74.62 177 ASP A CA 1
ATOM 1371 C C . ASP A 1 177 ? 11.418 2.932 -28.141 1.00 74.62 177 ASP A C 1
ATOM 1373 O O . ASP A 1 177 ? 11.221 3.740 -29.051 1.00 74.62 177 ASP A O 1
ATOM 1377 N N . SER A 1 178 ? 11.698 1.647 -28.407 1.00 68.88 178 SER A N 1
ATOM 1378 C CA . SER A 1 178 ? 11.812 1.127 -29.779 1.00 68.88 178 SER A CA 1
ATOM 1379 C C . SER A 1 178 ? 10.467 1.024 -30.516 1.00 68.88 178 SER A C 1
ATOM 1381 O O . SER A 1 178 ? 10.429 1.155 -31.740 1.00 68.88 178 SER A O 1
ATOM 1383 N N . VAL A 1 179 ? 9.369 0.834 -29.776 1.00 69.69 179 VAL A N 1
ATOM 1384 C CA . VAL A 1 179 ? 8.014 0.643 -30.319 1.00 69.69 179 VAL A CA 1
ATOM 1385 C C . VAL A 1 179 ? 7.276 1.976 -30.436 1.00 69.69 179 VAL A C 1
ATOM 1387 O O . VAL A 1 179 ? 6.609 2.236 -31.436 1.00 69.69 179 VAL A O 1
ATOM 1390 N N . LEU A 1 180 ? 7.413 2.842 -29.429 1.00 69.94 180 LEU A N 1
ATOM 1391 C CA . LEU A 1 180 ? 6.703 4.119 -29.330 1.00 69.94 180 LEU A CA 1
ATOM 1392 C C . LEU A 1 180 ? 7.533 5.314 -29.820 1.00 69.94 180 LEU A C 1
ATOM 1394 O O . LEU A 1 180 ? 6.980 6.398 -30.015 1.00 69.94 180 LEU A O 1
ATOM 1398 N N . GLY A 1 181 ? 8.844 5.139 -30.030 1.00 67.06 181 GLY A N 1
ATOM 1399 C CA . GLY A 1 181 ? 9.743 6.176 -30.546 1.00 67.06 181 GLY A CA 1
ATOM 1400 C C . GLY A 1 181 ? 9.954 7.356 -29.592 1.00 67.06 181 GLY A C 1
ATOM 1401 O O . GLY A 1 181 ? 10.322 8.447 -30.030 1.00 67.06 181 GLY A O 1
ATOM 1402 N N . ARG A 1 182 ? 9.678 7.169 -28.299 1.00 74.00 182 ARG A N 1
ATOM 1403 C CA . ARG A 1 182 ? 9.887 8.171 -27.244 1.00 74.00 182 ARG A CA 1
ATOM 1404 C C . ARG A 1 182 ? 11.093 7.775 -26.396 1.00 74.00 182 ARG A C 1
ATOM 1406 O O . ARG A 1 182 ? 11.534 6.647 -26.491 1.00 74.00 182 ARG A O 1
ATOM 1413 N N . ASN A 1 183 ? 11.637 8.709 -25.616 1.00 78.81 183 ASN A N 1
ATOM 1414 C CA . ASN A 1 183 ? 12.713 8.448 -24.650 1.00 78.81 183 ASN A CA 1
ATOM 1415 C C . ASN A 1 183 ? 12.161 8.669 -23.232 1.00 78.81 183 ASN A C 1
ATOM 1417 O O . ASN A 1 183 ? 12.502 9.656 -22.573 1.00 78.81 183 ASN A O 1
ATOM 1421 N N . GLU A 1 184 ? 11.245 7.808 -22.781 1.00 84.12 184 GLU A N 1
ATOM 1422 C CA . GLU A 1 184 ? 10.537 7.986 -21.498 1.00 84.12 184 GLU A CA 1
ATOM 1423 C C . GLU A 1 184 ? 11.086 7.084 -20.378 1.00 84.12 184 GLU A C 1
ATOM 1425 O O . GLU A 1 184 ? 10.801 7.315 -19.200 1.00 84.12 184 GLU A O 1
ATOM 1430 N N . CYS A 1 185 ? 11.973 6.138 -20.699 1.00 84.94 185 CYS A N 1
ATOM 1431 C CA . CYS A 1 185 ? 12.469 5.135 -19.753 1.00 84.94 185 CYS A CA 1
ATOM 1432 C C . CYS A 1 185 ? 13.129 5.688 -18.486 1.00 84.94 185 CYS A C 1
ATOM 1434 O O . CYS A 1 185 ? 12.935 5.147 -17.396 1.00 84.94 185 CYS A O 1
ATOM 1436 N N . ALA A 1 186 ? 13.877 6.789 -18.587 1.00 85.06 186 ALA A N 1
ATOM 1437 C CA . ALA A 1 186 ? 14.471 7.425 -17.411 1.00 85.06 186 ALA A CA 1
ATOM 1438 C C . ALA A 1 186 ? 13.403 8.015 -16.470 1.00 85.06 186 ALA A C 1
ATOM 1440 O O . ALA A 1 186 ? 13.542 7.938 -15.249 1.00 85.06 186 ALA A O 1
ATOM 1441 N N . MET A 1 187 ? 12.320 8.571 -17.027 1.00 87.56 187 MET A N 1
ATOM 1442 C CA . MET A 1 187 ? 11.196 9.102 -16.249 1.00 87.56 187 MET A CA 1
ATOM 1443 C C . MET A 1 187 ? 10.359 7.978 -15.639 1.00 87.56 187 MET A C 1
ATOM 1445 O O . MET A 1 187 ? 9.944 8.093 -14.492 1.00 87.56 187 MET A O 1
ATOM 1449 N N . MET A 1 188 ? 10.163 6.877 -16.365 1.00 87.81 188 MET A N 1
ATOM 1450 C CA . MET A 1 188 ? 9.480 5.678 -15.869 1.00 87.81 188 MET A CA 1
ATOM 1451 C C . MET A 1 188 ? 10.236 5.041 -14.700 1.00 87.81 188 MET A C 1
ATOM 1453 O O . MET A 1 188 ? 9.640 4.732 -13.669 1.00 87.81 188 MET A O 1
ATOM 1457 N N . TYR A 1 189 ? 11.564 4.940 -14.807 1.00 86.88 189 TYR A N 1
ATOM 1458 C CA . TYR A 1 189 ? 12.421 4.490 -13.712 1.00 86.88 189 TYR A CA 1
ATOM 1459 C C . TYR A 1 189 ? 12.325 5.418 -12.492 1.00 86.88 189 TYR A C 1
ATOM 1461 O O . TYR A 1 189 ? 12.127 4.964 -11.364 1.00 86.88 189 TYR A O 1
ATOM 1469 N N . ALA A 1 190 ? 12.413 6.735 -12.711 1.00 88.69 190 ALA A N 1
ATOM 1470 C CA . ALA A 1 190 ? 12.271 7.719 -11.640 1.00 88.69 190 ALA A CA 1
ATOM 1471 C C . ALA A 1 190 ? 10.887 7.651 -10.973 1.00 88.69 190 ALA A C 1
ATOM 1473 O O . ALA A 1 190 ? 10.792 7.755 -9.751 1.00 88.69 190 ALA A O 1
ATOM 1474 N N . ALA A 1 191 ? 9.827 7.434 -11.752 1.00 89.44 191 ALA A N 1
ATOM 1475 C CA . ALA A 1 191 ? 8.470 7.265 -11.252 1.00 89.44 191 ALA A CA 1
ATOM 1476 C C . ALA A 1 191 ? 8.308 5.992 -10.416 1.00 89.44 191 ALA A C 1
ATOM 1478 O O . ALA A 1 191 ? 7.696 6.056 -9.353 1.00 89.44 191 ALA A O 1
ATOM 1479 N N . ALA A 1 192 ? 8.910 4.873 -10.827 1.00 86.75 192 ALA A N 1
ATOM 1480 C CA . ALA A 1 192 ? 8.920 3.645 -10.035 1.00 86.75 192 ALA A CA 1
ATOM 1481 C C . ALA A 1 192 ? 9.601 3.856 -8.667 1.00 86.75 192 ALA A C 1
ATOM 1483 O O . ALA A 1 192 ? 9.037 3.544 -7.617 1.00 86.75 192 ALA A O 1
ATOM 1484 N N . LEU A 1 193 ? 10.784 4.483 -8.648 1.00 89.69 193 LEU A N 1
ATOM 1485 C CA . LEU A 1 193 ? 11.470 4.823 -7.395 1.00 89.69 193 LEU A CA 1
ATOM 1486 C C . LEU A 1 193 ? 10.630 5.756 -6.514 1.00 89.69 193 LEU A C 1
ATOM 1488 O O . LEU A 1 193 ? 10.502 5.538 -5.306 1.00 89.69 193 LEU A O 1
ATOM 1492 N N . LEU A 1 194 ? 10.056 6.797 -7.123 1.00 92.12 194 LEU A N 1
ATOM 1493 C CA . LEU A 1 194 ? 9.245 7.784 -6.423 1.00 92.12 194 LEU A CA 1
ATOM 1494 C C . LEU A 1 194 ? 7.987 7.149 -5.825 1.00 92.12 194 LEU A C 1
ATOM 1496 O O . LEU A 1 194 ? 7.654 7.447 -4.682 1.00 92.12 194 LEU A O 1
ATOM 1500 N N . GLY A 1 195 ? 7.323 6.254 -6.558 1.00 88.44 195 GLY A N 1
ATOM 1501 C CA . GLY A 1 195 ? 6.127 5.550 -6.103 1.00 88.44 195 GLY A CA 1
ATOM 1502 C C . GLY A 1 195 ? 6.393 4.781 -4.815 1.00 88.44 195 GLY A C 1
ATOM 1503 O O . GLY A 1 195 ? 5.735 5.031 -3.803 1.00 88.44 195 GLY A O 1
ATOM 1504 N N . SER A 1 196 ? 7.423 3.930 -4.816 1.00 88.12 196 SER A N 1
ATOM 1505 C CA . SER A 1 196 ? 7.808 3.141 -3.638 1.00 88.12 196 SER A CA 1
ATOM 1506 C C . SER A 1 196 ? 8.228 4.018 -2.453 1.00 88.12 196 SER A C 1
ATOM 1508 O O . SER A 1 196 ? 7.856 3.744 -1.310 1.00 88.12 196 SER A O 1
ATOM 1510 N N . LEU A 1 197 ? 8.970 5.104 -2.703 1.00 89.50 197 LEU A N 1
ATOM 1511 C CA . LEU A 1 197 ? 9.406 6.025 -1.649 1.00 89.50 197 LEU A CA 1
ATOM 1512 C C . LEU A 1 197 ? 8.222 6.759 -1.005 1.00 89.50 197 LEU A C 1
ATOM 1514 O O . LEU A 1 197 ? 8.123 6.824 0.222 1.00 89.50 197 LEU A O 1
ATOM 1518 N N . VAL A 1 198 ? 7.322 7.308 -1.823 1.00 91.44 198 VAL A N 1
ATOM 1519 C CA . VAL A 1 198 ? 6.142 8.036 -1.341 1.00 91.44 198 VAL A CA 1
ATOM 1520 C C . VAL A 1 198 ? 5.218 7.094 -0.575 1.00 91.44 198 VAL A C 1
ATOM 1522 O O . VAL A 1 198 ? 4.731 7.476 0.487 1.00 91.44 198 VAL A O 1
ATOM 1525 N N . ALA A 1 199 ? 5.024 5.860 -1.044 1.00 87.31 199 ALA A N 1
ATOM 1526 C CA . ALA A 1 199 ? 4.234 4.862 -0.330 1.00 87.31 199 ALA A CA 1
ATOM 1527 C C . ALA A 1 199 ? 4.801 4.559 1.059 1.00 87.31 199 ALA A C 1
ATOM 1529 O O . ALA A 1 199 ? 4.075 4.643 2.047 1.00 87.31 199 ALA A O 1
ATOM 1530 N N . CYS A 1 200 ? 6.111 4.315 1.155 1.00 88.06 200 CYS A N 1
ATOM 1531 C CA . CYS A 1 200 ? 6.781 4.084 2.432 1.00 88.06 200 CYS A CA 1
ATOM 1532 C C . CYS A 1 200 ? 6.596 5.274 3.395 1.00 88.06 200 CYS A C 1
ATOM 1534 O O . CYS A 1 200 ? 6.194 5.092 4.547 1.00 88.06 200 CYS A O 1
ATOM 1536 N N . LEU A 1 201 ? 6.790 6.508 2.913 1.00 91.25 201 LEU A N 1
ATOM 1537 C CA . LEU A 1 201 ? 6.583 7.721 3.713 1.00 91.25 201 LEU A CA 1
ATOM 1538 C C . LEU A 1 201 ? 5.129 7.870 4.182 1.00 91.25 201 LEU A C 1
ATOM 1540 O O . LEU A 1 201 ? 4.890 8.158 5.356 1.00 91.25 201 LEU A O 1
ATOM 1544 N N . VAL A 1 202 ? 4.156 7.652 3.293 1.00 89.25 202 VAL A N 1
ATOM 1545 C CA . VAL A 1 202 ? 2.727 7.712 3.628 1.00 89.25 202 VAL A CA 1
ATOM 1546 C C . VAL A 1 202 ? 2.376 6.655 4.673 1.00 89.25 202 VAL A C 1
ATOM 1548 O O . VAL A 1 202 ? 1.721 6.987 5.659 1.00 89.25 202 VAL A O 1
ATOM 1551 N N . SER A 1 203 ? 2.844 5.415 4.521 1.00 87.12 203 SER A N 1
ATOM 1552 C CA . SER A 1 203 ? 2.606 4.339 5.488 1.00 87.12 203 SER A CA 1
ATOM 1553 C C . SER A 1 203 ? 3.185 4.656 6.870 1.00 87.12 203 SE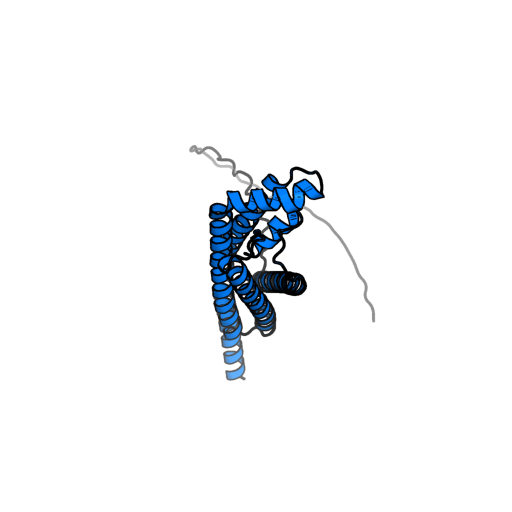R A C 1
ATOM 1555 O O . SER A 1 203 ? 2.503 4.460 7.877 1.00 87.12 203 SER A O 1
ATOM 1557 N N . VAL A 1 204 ? 4.399 5.214 6.942 1.00 88.19 204 VAL A N 1
ATOM 1558 C CA . VAL A 1 204 ? 5.010 5.641 8.213 1.00 88.19 204 VAL A CA 1
ATOM 1559 C C . VAL A 1 204 ? 4.203 6.767 8.862 1.00 88.19 204 VAL A C 1
ATOM 1561 O O . VAL A 1 204 ? 3.858 6.678 10.041 1.00 88.19 204 VAL A O 1
ATOM 1564 N N . ILE A 1 205 ? 3.839 7.801 8.095 1.00 88.44 205 ILE A N 1
ATOM 1565 C CA . ILE A 1 205 ? 3.017 8.916 8.591 1.00 88.44 205 ILE A CA 1
ATOM 1566 C C . ILE A 1 205 ? 1.667 8.401 9.098 1.00 88.44 205 ILE A C 1
ATOM 1568 O O . ILE A 1 205 ? 1.210 8.820 10.160 1.00 88.44 205 ILE A O 1
ATOM 1572 N N . MET A 1 206 ? 1.045 7.466 8.378 1.00 85.69 206 MET A N 1
ATOM 1573 C CA . MET A 1 206 ? -0.226 6.865 8.769 1.00 85.69 206 MET A CA 1
ATOM 1574 C C . MET A 1 206 ? -0.124 6.174 10.136 1.00 85.69 206 MET A C 1
ATOM 1576 O O . MET A 1 206 ? -0.964 6.428 11.002 1.00 85.69 206 MET A O 1
ATOM 1580 N N . ILE A 1 207 ? 0.923 5.376 10.375 1.00 86.94 207 ILE A N 1
ATOM 1581 C CA . ILE A 1 207 ? 1.164 4.738 11.681 1.00 86.94 207 ILE A CA 1
ATOM 1582 C C . ILE A 1 207 ? 1.313 5.800 12.777 1.00 86.94 207 ILE A C 1
ATOM 1584 O O . ILE A 1 207 ? 0.614 5.743 13.792 1.00 86.94 207 ILE A O 1
ATOM 1588 N N . CYS A 1 208 ? 2.177 6.795 12.559 1.00 86.38 208 CYS A N 1
ATOM 1589 C CA . CYS A 1 208 ? 2.464 7.832 13.550 1.00 86.38 208 CYS A CA 1
ATOM 1590 C C . CYS A 1 208 ? 1.242 8.701 13.885 1.00 86.38 208 CYS A C 1
ATOM 1592 O O . CYS A 1 208 ? 1.043 9.063 15.045 1.00 86.38 208 CYS A O 1
ATOM 1594 N N . CYS A 1 209 ? 0.427 9.053 12.889 1.00 84.94 209 CYS A N 1
ATOM 1595 C CA . CYS A 1 209 ? -0.707 9.954 13.073 1.00 84.94 209 CYS A CA 1
ATOM 1596 C C . CYS A 1 209 ? -1.958 9.242 13.597 1.00 84.94 209 CYS A C 1
ATOM 1598 O O . CYS A 1 209 ? -2.634 9.790 14.467 1.00 84.94 209 CYS A O 1
ATOM 1600 N N . TYR A 1 210 ? -2.274 8.045 13.094 1.00 85.75 210 TYR A N 1
ATOM 1601 C CA . TYR A 1 210 ? -3.555 7.388 13.377 1.00 85.75 210 TYR A CA 1
ATOM 1602 C C . TYR A 1 210 ? -3.470 6.287 14.438 1.00 85.75 210 TYR A C 1
ATOM 1604 O O . TYR A 1 210 ? -4.502 5.936 15.010 1.00 85.75 210 TYR A O 1
ATOM 1612 N N . GLY A 1 211 ? -2.276 5.789 14.784 1.00 83.62 211 GLY A N 1
ATOM 1613 C CA . GLY A 1 211 ? -2.120 4.787 15.847 1.00 83.62 211 GLY A CA 1
ATOM 1614 C C . GLY A 1 211 ? -2.673 5.261 17.198 1.00 83.62 211 GLY A C 1
ATOM 1615 O O . GLY A 1 211 ? -3.386 4.525 17.880 1.00 83.62 211 GLY A O 1
ATOM 1616 N N . ASN A 1 212 ? -2.441 6.532 17.537 1.00 85.25 212 ASN A N 1
ATOM 1617 C CA . ASN A 1 212 ? -2.982 7.141 18.755 1.00 85.25 212 ASN A CA 1
ATOM 1618 C C . ASN A 1 212 ? -4.504 7.354 18.689 1.00 85.25 212 ASN A C 1
ATOM 1620 O O . ASN A 1 212 ? -5.185 7.216 19.707 1.00 85.25 212 ASN A O 1
ATOM 1624 N N . ASP A 1 213 ? -5.047 7.660 17.507 1.00 86.00 213 ASP A N 1
ATOM 1625 C CA . ASP A 1 213 ? -6.487 7.876 17.320 1.00 86.00 213 ASP A CA 1
ATOM 1626 C C . ASP A 1 213 ? -7.281 6.573 17.538 1.00 86.00 213 ASP A C 1
ATOM 1628 O O . ASP A 1 213 ? -8.387 6.616 18.079 1.00 86.00 213 ASP A O 1
ATOM 1632 N N . ILE A 1 214 ? -6.700 5.410 17.212 1.00 85.06 214 ILE A N 1
ATOM 1633 C CA . ILE A 1 214 ? -7.293 4.087 17.477 1.00 85.06 214 ILE A CA 1
ATOM 1634 C C . ILE A 1 214 ? -7.422 3.833 18.981 1.00 85.06 214 ILE A C 1
ATOM 1636 O O . ILE A 1 214 ? -8.519 3.541 19.459 1.00 85.06 214 ILE A O 1
ATOM 1640 N N . ALA A 1 215 ? -6.321 3.967 19.728 1.00 83.94 215 ALA A N 1
ATOM 1641 C CA . ALA A 1 215 ? -6.302 3.725 21.173 1.00 83.94 215 ALA A CA 1
ATOM 1642 C C . ALA A 1 215 ? -7.209 4.711 21.928 1.00 83.94 215 ALA A C 1
ATOM 1644 O O . ALA A 1 215 ? -7.914 4.360 22.880 1.00 83.94 215 ALA A O 1
ATOM 1645 N N . ARG A 1 216 ? -7.234 5.966 21.476 1.00 86.62 216 ARG A N 1
ATOM 1646 C CA . ARG A 1 216 ? -8.135 6.973 22.026 1.00 86.62 216 ARG A CA 1
ATOM 1647 C C . ARG A 1 216 ? -9.600 6.623 21.763 1.00 86.62 216 ARG A C 1
ATOM 1649 O O . ARG A 1 216 ? -10.407 6.671 22.683 1.00 86.62 216 ARG A O 1
ATOM 1656 N N . TYR A 1 217 ? -9.959 6.252 20.538 1.00 86.94 217 TYR A N 1
ATOM 1657 C CA . TYR A 1 217 ? -11.355 5.958 20.223 1.00 86.94 217 TYR A CA 1
ATOM 1658 C C . TYR A 1 217 ? -11.861 4.682 20.917 1.00 86.94 217 TYR A C 1
ATOM 1660 O O . TYR A 1 217 ? -13.008 4.640 21.362 1.00 86.94 217 TYR A O 1
ATOM 1668 N N . SER A 1 218 ? -11.016 3.657 21.082 1.00 85.81 218 SER A N 1
ATOM 1669 C CA . SER A 1 218 ? -11.396 2.441 21.815 1.00 85.81 218 SER A CA 1
ATOM 1670 C C . SER A 1 218 ? -11.694 2.722 23.293 1.00 85.81 218 SER A C 1
ATOM 1672 O O . SER A 1 218 ? -12.706 2.260 23.819 1.00 85.81 218 SER A O 1
ATOM 1674 N N . THR A 1 219 ? -10.867 3.541 23.951 1.00 86.81 219 THR A N 1
ATOM 1675 C CA . THR A 1 219 ? -11.089 3.937 25.354 1.00 86.81 219 THR A CA 1
ATOM 1676 C C . THR A 1 219 ? -12.336 4.806 25.525 1.00 86.81 219 THR A C 1
ATOM 1678 O O . THR A 1 219 ? -13.100 4.606 26.473 1.00 86.81 219 THR A O 1
ATOM 1681 N N . GLU A 1 220 ? -12.603 5.718 24.584 1.00 88.75 220 GLU A N 1
ATOM 1682 C CA . GLU A 1 220 ? -13.840 6.509 24.557 1.00 88.75 220 GLU A CA 1
ATOM 1683 C C . GLU A 1 220 ? -15.086 5.600 24.453 1.00 88.75 220 GLU A C 1
ATOM 1685 O O . GLU A 1 220 ? -16.049 5.793 25.200 1.00 88.75 220 GLU A O 1
ATOM 1690 N N . LEU A 1 221 ? -15.054 4.556 23.613 1.00 87.31 221 LEU A N 1
ATOM 1691 C CA . LEU A 1 221 ? -16.153 3.587 23.476 1.00 87.31 221 LEU A CA 1
ATOM 1692 C C . LEU A 1 221 ? -16.386 2.748 24.745 1.00 87.31 221 LEU A C 1
ATOM 1694 O O . LEU A 1 221 ? -17.534 2.513 25.131 1.00 87.31 221 LEU A O 1
ATOM 1698 N N . GLU A 1 222 ? -15.325 2.305 25.422 1.00 86.25 222 GLU A N 1
ATOM 1699 C CA . GLU A 1 222 ? -15.448 1.563 26.687 1.00 86.25 222 GLU A CA 1
ATOM 1700 C C . GLU A 1 222 ? -16.035 2.416 27.807 1.00 86.25 222 GLU A C 1
ATOM 1702 O O . GLU A 1 222 ? -16.894 1.949 28.560 1.00 86.25 222 GLU A O 1
ATOM 1707 N N . ALA A 1 223 ? -15.625 3.682 27.892 1.00 85.88 223 ALA A N 1
ATOM 1708 C CA . ALA A 1 223 ? -16.161 4.614 28.872 1.00 85.88 223 ALA A CA 1
ATOM 1709 C C . ALA A 1 223 ? -17.668 4.839 28.679 1.00 85.88 223 ALA A C 1
ATOM 1711 O O . ALA A 1 223 ? -18.413 4.859 29.662 1.00 85.88 223 ALA A O 1
ATOM 1712 N N . VAL A 1 224 ? -18.131 4.971 27.430 1.00 84.75 224 VAL A N 1
ATOM 1713 C CA . VAL A 1 224 ? -19.564 5.095 27.113 1.00 84.75 224 VAL A CA 1
ATOM 1714 C C . VAL A 1 224 ? -20.312 3.821 27.500 1.00 84.75 224 VAL A C 1
ATOM 1716 O O . VAL A 1 224 ? -21.292 3.898 28.237 1.00 84.75 224 VAL A O 1
ATOM 1719 N N . LYS A 1 225 ? -19.809 2.644 27.108 1.00 85.00 225 LYS A N 1
ATOM 1720 C CA . LYS A 1 225 ? -20.432 1.355 27.448 1.00 85.00 225 LYS A CA 1
ATOM 1721 C C . LYS A 1 225 ? -20.562 1.146 28.962 1.00 85.00 225 LYS A C 1
ATOM 1723 O O . LYS A 1 225 ? -21.603 0.696 29.437 1.00 85.00 225 LYS A O 1
ATOM 1728 N N . ASN A 1 226 ? -19.527 1.499 29.723 1.00 83.50 226 ASN A N 1
ATOM 1729 C CA . ASN A 1 226 ? -19.535 1.389 31.182 1.00 83.50 226 ASN A CA 1
ATOM 1730 C C . ASN A 1 226 ? -20.521 2.364 31.838 1.00 83.50 226 ASN A C 1
ATOM 1732 O O . ASN A 1 226 ? -21.119 2.022 32.856 1.00 83.50 226 ASN A O 1
ATOM 1736 N N . LYS A 1 227 ? -20.708 3.564 31.273 1.00 83.50 227 LYS A N 1
ATOM 1737 C CA . LYS A 1 227 ? -21.736 4.506 31.741 1.00 83.50 227 LYS A CA 1
ATOM 1738 C C . LYS A 1 227 ? -23.141 3.962 31.497 1.00 83.50 227 LYS A C 1
ATOM 1740 O O . LYS A 1 227 ? -23.943 3.995 32.421 1.00 83.50 227 LYS A O 1
ATOM 1745 N N . THR A 1 228 ? -23.419 3.427 30.308 1.00 80.44 228 THR A N 1
ATOM 1746 C CA . THR A 1 228 ? -24.739 2.866 29.977 1.00 80.44 228 THR A CA 1
ATOM 1747 C C . THR A 1 228 ? -25.100 1.693 30.885 1.00 80.44 228 THR A C 1
ATOM 1749 O O . THR A 1 228 ? -26.187 1.687 31.447 1.00 80.44 228 THR A O 1
ATOM 1752 N N . ARG A 1 229 ? -24.163 0.763 31.130 1.00 78.94 229 ARG A N 1
ATOM 1753 C CA . ARG A 1 229 ? -24.397 -0.372 32.040 1.00 78.94 229 ARG A CA 1
ATOM 1754 C C . ARG A 1 229 ? -24.764 0.079 33.457 1.00 78.94 229 ARG A C 1
ATOM 1756 O O . ARG A 1 229 ? -25.702 -0.442 34.035 1.00 78.94 229 ARG A O 1
ATOM 1763 N N . LYS A 1 230 ? -24.069 1.084 34.003 1.00 80.50 230 LYS A N 1
ATOM 1764 C CA . LYS A 1 230 ? -24.386 1.613 35.342 1.00 80.50 230 LYS A CA 1
ATOM 1765 C C . LYS A 1 230 ? -25.799 2.193 35.435 1.00 80.50 230 LYS A C 1
ATOM 1767 O O . LYS A 1 230 ? -26.388 2.138 36.508 1.00 80.50 230 LYS A O 1
ATOM 1772 N N . ILE A 1 231 ? -26.307 2.773 34.345 1.00 80.31 231 ILE A N 1
ATOM 1773 C CA . ILE A 1 231 ? -27.670 3.317 34.276 1.00 80.31 231 ILE A CA 1
ATOM 1774 C C . ILE A 1 231 ? -28.692 2.175 34.214 1.00 80.31 231 ILE A C 1
ATOM 1776 O O . ILE A 1 231 ? -29.703 2.238 34.897 1.00 80.31 231 ILE A O 1
ATOM 1780 N N . GLU A 1 232 ? -28.415 1.121 33.444 1.00 77.12 232 GLU A N 1
ATOM 1781 C CA . GLU A 1 232 ? -29.272 -0.073 33.395 1.00 77.12 232 GLU A CA 1
ATOM 1782 C C . GLU A 1 232 ? -29.319 -0.809 34.742 1.00 77.12 232 GLU A C 1
ATOM 1784 O O . GLU A 1 232 ? -30.390 -1.227 35.153 1.00 77.12 232 GLU A O 1
ATOM 1789 N N . ASP A 1 233 ? -28.201 -0.897 35.471 1.00 74.19 233 ASP A N 1
ATOM 1790 C CA . ASP A 1 233 ? -28.141 -1.549 36.790 1.00 74.19 233 ASP A CA 1
ATOM 1791 C C . ASP A 1 233 ? -28.834 -0.737 37.912 1.00 74.19 233 ASP A C 1
ATOM 1793 O O . ASP A 1 233 ? -28.981 -1.228 39.031 1.00 74.19 233 ASP A O 1
ATOM 1797 N N . THR A 1 234 ? -29.210 0.524 37.653 1.00 72.12 234 THR A N 1
ATOM 1798 C CA . THR A 1 234 ? -29.904 1.402 38.621 1.00 72.12 234 THR A CA 1
ATOM 1799 C C . THR A 1 234 ? -31.406 1.554 38.362 1.00 72.12 234 THR A C 1
ATOM 1801 O O . THR A 1 234 ? -32.082 2.199 39.169 1.00 72.12 234 THR A O 1
ATOM 1804 N N . LEU A 1 235 ? -31.918 0.970 37.275 1.00 60.28 235 LEU A N 1
ATOM 1805 C CA . LEU A 1 235 ? -33.337 0.915 36.897 1.00 60.28 235 LEU A CA 1
ATOM 1806 C C . LEU A 1 235 ? -33.965 -0.423 37.304 1.00 60.28 235 LEU A C 1
ATOM 1808 O O . LEU A 1 235 ? -35.155 -0.391 37.687 1.00 60.28 235 LEU A O 1
#

Secondary structure (DSSP, 8-state):
----------------PPPP------------------------HHHHHHHHHHHHHHHHHHHHHHHHHHHHSSS-PPPSSHHHHHHHHHTT-----S--HHHHHHHHHHHHHHHHHHHHHHHHHHHHHTT-HHHHHHHHHHHHHHHHHHHHHHHHHHHHHHHTHHHHHHHHIIIIIHHH----HHHHHHHHHHHHHHHHHHHHHHHHHHHHHHHHHHHHHHHHHHHHHHHHTT-

pLDDT: mean 73.7, std 19.06, range [30.66, 93.19]

Organism: NCBI:txid41804

Foldseek 3Di:
DDDDDDDDDDDDDDDDDDDDDDDDDDDDDPPDDPDPPPPPPVQALLNVLLVLLVVLQVQLVVLVVVVVVCVVDPWQDAQQDLVSLLQCLLLLQANATDPDVVNVVLSVLSNVLSNLSNVLSVQSNVCSVVLALVSLVVSLVSSLVSLVSSLVSLVVSLVCLVVCVVVQLVSCCVPPCVVPVDDCSVSSSVSNNNSSVVSNVVSVVCCVPSSVSSVVSSVVSVVVVVVVVVVVVVD